Protein AF-A0A3M7T0D5-F1 (afdb_monomer)

Sequence (327 aa):
MQKIAQNLIKTIKIQFKQSHYLSSSNNDWTDNMSKKSFWQKFYSKHSTDTFEWLIQFDDSLSSLIENATDSVNKSLILDVGCGTSQFSHKLKSSMPSANFLICSDFSHQALELLRSKSNSQTIDFVQCDCKKLPYRHGLFDLIIDKGFTDSLLKETNTKKSIQQTIDSIDNHLDKLDNLGFLIQITDEDPELRISGILDHFAELVKPIMDNIANVDIDESGRFKYILIKVKSSENEKYVVRGYAWAEFHADILDEFEKANRDRRVAIECVGGGRILHEPEKKSILVYGYSLGFGLADHKISVELLKEKFADYNSITFSNDEWVLKTI

pLDDT: mean 80.08, std 19.3, range [29.47, 98.75]

InterPro domains:
  IPR007702 Janus [PF05005] (210-313)
  IPR007702 Janus [PTHR12258] (208-321)
  IPR029063 S-adenosyl-L-methionine-dependent methyltransferase superfamily [G3DSA:3.40.50.150] (13-178)
  IPR029063 S-adenosyl-L-methionine-dependent methyltransferase superfamily [SSF53335] (27-145)
  IPR038596 Janus superfamily [G3DSA:3.50.20.20] (208-322)
  IPR041698 Methyltransferase domain 25 [PF13649] (77-145)

Foldseek 3Di:
DVVVLCLLAVAPDDDDDDDPPVPPPDVVLLQPLQPPVSLQVVCVVVLQDADDPDDADDPVVLVVVCVSQVLFQQQEEEEFQQFQHCRQVVNCVSCVSHQAYEYEHLDPSRQVNNVVVDPDPRYYYDHDDLLADPDQFQAGQEYEYECPLVSLLSYPVRQPSSLSNLVNVNRRHHLDDSNRYYYYHDPDDCVSNCVSSVVVVVVVPVPLCVVPQQEDEDQFAKWKKWWKWKDAPPDIDIHIYIYRPDPAHVVRVVVVCVVCVVGRIDIDGQWIFMWGGDVVQLEIETEGTHPVRGHDPVVSVQVSVCVVSVVGDYRYYDHDPVVVVPD

Radius of gyration: 27.27 Å; Cα contacts (8 Å, |Δi|>4): 554; chains: 1; bounding box: 65×41×71 Å

Solvent-accessible surface area (backbone atoms only — not comparable to full-atom values): 18344 Å² total; per-residue (Å²): 106,76,73,53,55,46,68,62,36,53,67,60,81,72,91,72,82,78,61,83,74,79,74,59,94,52,72,75,58,57,68,36,51,50,40,68,70,48,54,54,54,49,42,69,75,43,66,88,57,72,52,75,70,95,65,79,81,46,74,69,56,50,52,50,55,48,65,74,42,67,81,37,64,52,39,33,33,36,31,40,44,41,55,38,42,64,46,65,63,52,51,49,68,77,34,73,74,36,63,34,36,38,38,27,24,66,48,59,69,30,41,52,46,46,51,76,74,50,88,58,92,44,53,47,73,46,76,38,53,63,58,58,62,93,69,60,70,38,64,25,29,30,38,37,32,62,43,35,67,60,27,44,62,38,37,98,69,33,64,64,62,50,39,46,26,50,52,36,54,57,51,26,28,22,78,58,100,57,49,25,39,47,40,48,44,70,94,69,62,61,72,82,50,44,53,51,50,47,55,54,46,50,60,75,58,44,57,82,61,71,82,48,66,52,62,51,62,58,86,56,48,71,27,40,24,36,36,32,42,41,32,46,100,86,51,72,49,69,30,37,40,32,37,69,86,40,91,44,64,62,54,55,49,54,52,52,47,63,79,40,61,93,45,87,53,51,80,42,74,64,8,13,22,32,37,41,33,37,64,94,72,26,32,36,42,36,35,64,55,26,94,90,50,35,64,33,68,50,66,64,50,37,54,50,48,44,68,75,46,66,88,43,81,42,70,46,66,47,88,55,75,68,62,73,76,78,112

Nearest PDB structures (foldseek):
  2nmm-assembly4_A  TM=9.646E-01  e=1.251E-14  Homo sapiens
  2hw4-assembly1_A  TM=9.631E-01  e=1.107E-14  Homo sapiens
  2nmm-assembly4_B  TM=9.631E-01  e=7.345E-14  Homo sapiens
  2nmm-assembly4_C  TM=9.611E-01  e=4.314E-13  Homo sapiens
  6f5z-assembly1_A  TM=7.301E-01  e=3.374E-06  Haloferax volcanii DS2

Secondary structure (DSSP, 8-state):
-HHHHHHH-----------TTTTS--HHHHTTTTSHHHHHHHHHHSSSS----S----HHHHHHHHHHTTTS--SEEEEET-TT-SHHHHHHHH-TT-SEEEEEES-HHHHHHHHHT---SSEEEEE--TTS--SPTT-BSEEEEESHHHHHTTSTTHHHHHHHHHHHHHHHB--STT--EEEEE--S-HHHHHHHHHHHHHHHTS-TTTTS-SEEE-SSEEEEEEEEEEE-SS-EEEEEEEETT-SSHHHHHHHHHHHTTTSS-EEEEEEEEEEEEEGGGTEEEEE--BTTTBB--HHHHHHHHHHHTTT-SEEEEE--TTHHHH-

Structure (mmCIF, N/CA/C/O backbone):
data_AF-A0A3M7T0D5-F1
#
_entry.id   AF-A0A3M7T0D5-F1
#
loop_
_atom_site.group_PDB
_atom_site.id
_atom_site.type_symbol
_atom_site.label_atom_id
_atom_site.label_alt_id
_atom_site.label_comp_id
_atom_site.label_asym_id
_atom_site.label_entity_id
_atom_site.label_seq_id
_atom_site.pdbx_PDB_ins_code
_atom_site.Cartn_x
_atom_site.Cartn_y
_atom_site.Cartn_z
_atom_site.occupancy
_atom_site.B_iso_or_equiv
_atom_site.auth_seq_id
_atom_site.auth_comp_id
_atom_site.auth_asym_id
_atom_site.auth_atom_id
_atom_site.pdbx_PDB_model_num
ATOM 1 N N . MET A 1 1 ? 8.665 6.800 11.295 1.00 31.39 1 MET A N 1
ATOM 2 C CA . MET A 1 1 ? 8.381 7.584 10.069 1.00 31.39 1 MET A CA 1
ATOM 3 C C . MET A 1 1 ? 9.513 7.505 9.039 1.00 31.39 1 MET A C 1
ATOM 5 O O . MET A 1 1 ? 9.327 6.772 8.081 1.00 31.39 1 MET A O 1
ATOM 9 N N . GLN A 1 2 ? 10.701 8.108 9.230 1.00 29.47 2 GLN A N 1
ATOM 10 C CA . GLN A 1 2 ? 11.823 7.998 8.259 1.00 29.47 2 GLN A CA 1
ATOM 11 C C . GLN A 1 2 ? 12.252 6.549 7.946 1.00 29.47 2 GLN A C 1
ATOM 13 O O . GLN A 1 2 ? 12.443 6.197 6.790 1.00 29.47 2 GLN A O 1
ATOM 18 N N . LYS A 1 3 ? 12.327 5.686 8.968 1.00 31.62 3 LYS A N 1
ATOM 19 C CA . LYS A 1 3 ? 12.726 4.272 8.830 1.00 31.62 3 LYS A CA 1
ATOM 20 C C . LYS A 1 3 ? 11.690 3.387 8.108 1.00 31.62 3 LYS A C 1
ATOM 22 O O . LYS A 1 3 ? 12.045 2.354 7.565 1.00 31.62 3 LYS A O 1
ATOM 27 N N . ILE A 1 4 ? 10.422 3.807 8.095 1.00 32.81 4 ILE A N 1
ATOM 28 C CA . ILE A 1 4 ? 9.286 3.079 7.497 1.00 32.81 4 ILE A CA 1
ATOM 29 C C . ILE A 1 4 ? 9.181 3.425 6.010 1.00 32.81 4 ILE A C 1
ATOM 31 O O . ILE A 1 4 ? 9.082 2.535 5.171 1.00 32.81 4 ILE A O 1
ATOM 35 N N . ALA A 1 5 ? 9.324 4.713 5.674 1.00 34.34 5 ALA A N 1
ATOM 36 C CA . ALA A 1 5 ? 9.475 5.161 4.290 1.00 34.34 5 ALA A CA 1
ATOM 37 C C . ALA A 1 5 ? 10.692 4.503 3.605 1.00 34.34 5 ALA A C 1
ATOM 39 O O . ALA A 1 5 ? 10.612 4.133 2.441 1.00 34.34 5 ALA A O 1
ATOM 40 N N . GLN A 1 6 ? 11.784 4.278 4.349 1.00 35.78 6 GLN A N 1
ATOM 41 C CA . GLN A 1 6 ? 12.969 3.544 3.879 1.00 35.78 6 GLN A CA 1
ATOM 42 C C . GLN A 1 6 ? 12.734 2.038 3.645 1.00 35.78 6 GLN A C 1
ATOM 44 O O . GLN A 1 6 ? 13.457 1.436 2.855 1.00 35.78 6 GLN A O 1
ATOM 49 N N . ASN A 1 7 ? 11.751 1.426 4.318 1.00 35.75 7 ASN A N 1
ATOM 50 C CA . ASN A 1 7 ? 11.425 0.003 4.159 1.00 35.75 7 ASN A CA 1
ATOM 51 C C . ASN A 1 7 ? 10.428 -0.249 3.017 1.00 35.75 7 ASN A C 1
ATOM 53 O O . ASN A 1 7 ? 10.521 -1.283 2.367 1.00 35.75 7 ASN A O 1
ATOM 57 N N . LEU A 1 8 ? 9.508 0.691 2.763 1.00 39.22 8 LEU A N 1
ATOM 58 C CA . LEU A 1 8 ? 8.556 0.643 1.640 1.00 39.22 8 LEU A CA 1
ATOM 59 C C . LEU A 1 8 ? 9.191 1.090 0.313 1.00 39.22 8 LEU A C 1
ATOM 61 O O . LEU A 1 8 ? 8.767 0.668 -0.757 1.00 39.22 8 LEU A O 1
ATOM 65 N N . ILE A 1 9 ? 10.222 1.936 0.385 1.00 43.12 9 ILE A N 1
ATOM 66 C CA . ILE A 1 9 ? 11.019 2.377 -0.759 1.00 43.12 9 ILE A CA 1
ATOM 67 C C . ILE A 1 9 ? 12.492 2.240 -0.388 1.00 43.12 9 ILE A C 1
ATOM 69 O O . ILE A 1 9 ? 13.083 3.116 0.253 1.00 43.12 9 ILE A O 1
ATOM 73 N N . LYS A 1 10 ? 13.126 1.161 -0.849 1.00 48.66 10 LYS A N 1
ATOM 74 C CA . LYS A 1 10 ? 14.588 1.074 -0.843 1.00 48.66 10 LYS A CA 1
ATOM 75 C C . LYS A 1 10 ? 15.127 1.870 -2.031 1.00 48.66 10 LYS A C 1
ATOM 77 O O . LYS A 1 10 ? 15.298 1.354 -3.131 1.00 48.66 10 LYS A O 1
ATOM 82 N N . THR A 1 11 ? 15.426 3.148 -1.799 1.00 44.84 11 THR A N 1
ATOM 83 C CA . THR A 1 11 ? 16.224 3.932 -2.751 1.00 44.84 11 THR A CA 1
ATOM 84 C C . THR A 1 11 ? 17.673 3.478 -2.650 1.00 44.84 11 THR A C 1
ATOM 86 O O . THR A 1 11 ? 18.367 3.772 -1.675 1.00 44.84 11 THR A O 1
ATOM 89 N N . ILE A 1 12 ? 18.141 2.762 -3.663 1.00 44.91 12 ILE A N 1
ATOM 90 C CA . ILE A 1 12 ? 19.540 2.378 -3.774 1.00 44.91 12 ILE A CA 1
ATOM 91 C C . ILE A 1 12 ? 20.317 3.593 -4.291 1.00 44.91 12 ILE A C 1
ATOM 93 O O . ILE A 1 12 ? 20.374 3.851 -5.491 1.00 44.91 12 ILE A O 1
ATOM 97 N N . LYS A 1 13 ? 20.917 4.369 -3.380 1.00 41.94 13 LYS A N 1
ATOM 98 C CA . LYS A 1 13 ? 21.859 5.426 -3.765 1.00 41.94 13 LYS A CA 1
ATOM 99 C C . LYS A 1 13 ? 23.200 4.786 -4.083 1.00 41.94 13 LYS A C 1
ATOM 101 O O . LYS A 1 13 ? 23.927 4.388 -3.175 1.00 41.94 13 LYS A O 1
ATOM 106 N N . ILE A 1 14 ? 23.544 4.729 -5.360 1.00 42.72 14 ILE A N 1
ATOM 107 C CA . ILE A 1 14 ? 24.891 4.356 -5.768 1.00 42.72 14 ILE A CA 1
ATOM 108 C C . ILE A 1 14 ? 25.654 5.649 -6.054 1.00 42.72 14 ILE A C 1
ATOM 110 O O . ILE A 1 14 ? 25.313 6.396 -6.964 1.00 42.72 14 ILE A O 1
ATOM 114 N N . GLN A 1 15 ? 26.647 5.964 -5.221 1.00 33.78 15 GLN A N 1
ATOM 115 C CA . GLN A 1 15 ? 27.550 7.084 -5.484 1.00 33.78 15 GLN A CA 1
ATOM 116 C C . GLN A 1 15 ? 28.503 6.694 -6.614 1.00 33.78 15 GLN A C 1
ATOM 118 O O . GLN A 1 15 ? 29.335 5.804 -6.437 1.00 33.78 15 GLN A O 1
ATOM 123 N N . PHE A 1 16 ? 28.416 7.381 -7.752 1.00 41.25 16 PHE A N 1
ATOM 124 C CA . PHE A 1 16 ? 29.333 7.177 -8.869 1.00 41.25 16 PHE A CA 1
ATOM 125 C C . PHE A 1 16 ? 30.280 8.359 -9.060 1.00 41.25 16 PHE A C 1
ATOM 127 O O . PHE A 1 16 ? 29.919 9.523 -8.894 1.00 41.25 16 PHE A O 1
ATOM 134 N N . LYS A 1 17 ? 31.518 8.038 -9.452 1.00 32.94 17 LYS A N 1
ATOM 135 C CA . LYS A 1 17 ? 32.419 8.993 -10.102 1.00 32.94 17 LYS A CA 1
ATOM 136 C C . LYS A 1 17 ? 31.794 9.353 -11.449 1.00 32.94 17 LYS A C 1
ATOM 138 O O . LYS A 1 17 ? 31.525 8.444 -12.227 1.00 32.94 17 LYS A O 1
ATOM 143 N N . GLN A 1 18 ? 31.553 10.648 -11.666 1.00 32.03 18 GLN A N 1
ATOM 144 C CA . GLN A 1 18 ? 30.983 11.259 -12.874 1.00 32.03 18 GLN A CA 1
ATOM 145 C C . GLN A 1 18 ? 31.123 10.399 -14.138 1.00 32.03 18 GLN A C 1
ATOM 147 O O . GLN A 1 18 ? 32.234 10.134 -14.599 1.00 32.03 18 GLN A O 1
ATOM 152 N N . SER A 1 19 ? 29.994 10.032 -14.745 1.00 35.00 19 SER A N 1
ATOM 153 C CA . SER A 1 19 ? 29.993 9.607 -16.140 1.00 35.00 19 SER A CA 1
ATOM 154 C C . SER A 1 19 ? 30.295 10.832 -17.016 1.00 35.00 19 SER A C 1
ATOM 156 O O . SER A 1 19 ? 29.699 11.901 -16.874 1.00 35.00 19 SER A O 1
ATOM 158 N N . HIS A 1 20 ? 31.268 10.690 -17.916 1.00 35.91 20 HIS A N 1
ATOM 159 C CA . HIS A 1 20 ? 31.869 11.753 -18.737 1.00 35.91 20 HIS A CA 1
ATOM 160 C C . HIS A 1 20 ? 30.912 12.520 -19.684 1.00 35.91 20 HIS A C 1
ATOM 162 O O . HIS A 1 20 ? 31.368 13.368 -20.448 1.00 35.91 20 HIS A O 1
ATOM 168 N N . TYR A 1 21 ? 29.601 12.265 -19.651 1.00 41.00 21 TYR A N 1
ATOM 169 C CA . TYR A 1 21 ? 28.616 12.897 -20.539 1.00 41.00 21 TYR A CA 1
ATOM 170 C C . TYR A 1 21 ? 27.829 14.044 -19.890 1.00 41.00 21 TYR A C 1
ATOM 172 O O . TYR A 1 21 ? 27.284 14.878 -20.607 1.00 41.00 21 TYR A O 1
ATOM 180 N N . LEU A 1 22 ? 27.832 14.155 -18.556 1.00 39.12 22 LEU A N 1
ATOM 181 C CA . LEU A 1 22 ? 27.265 15.313 -17.846 1.00 39.12 22 LEU A CA 1
ATOM 182 C C . LEU A 1 22 ? 28.257 16.485 -17.722 1.00 39.12 22 LEU A C 1
ATOM 184 O O . LEU A 1 22 ? 27.876 17.567 -17.285 1.00 39.12 22 LEU A O 1
ATOM 188 N N . SER A 1 23 ? 29.520 16.310 -18.136 1.00 35.25 23 SER A N 1
ATOM 189 C CA . SER A 1 23 ? 30.535 17.375 -18.105 1.00 35.25 23 SER A CA 1
ATOM 190 C C . SER A 1 23 ? 30.626 18.205 -19.390 1.00 35.25 23 SER A C 1
ATOM 192 O O . SER A 1 23 ? 31.439 19.126 -19.450 1.00 35.25 23 SER A O 1
ATOM 194 N N . SER A 1 24 ? 29.831 17.920 -20.429 1.00 35.81 24 SER A N 1
ATOM 195 C CA . SER A 1 24 ? 29.732 18.824 -21.579 1.00 35.81 24 SER A CA 1
ATOM 196 C C . SER A 1 24 ? 28.633 19.851 -21.328 1.00 35.81 24 SER A C 1
ATOM 198 O O . SER A 1 24 ? 27.452 19.520 -21.333 1.00 35.81 24 SER A O 1
ATOM 200 N N . SER A 1 25 ? 29.055 21.094 -21.121 1.00 37.28 25 SER A N 1
ATOM 201 C CA . SER A 1 25 ? 28.287 22.337 -21.017 1.00 37.28 25 SER A CA 1
ATOM 202 C C . SER A 1 25 ? 27.285 22.545 -22.166 1.00 37.28 25 SER A C 1
ATOM 204 O O . SER A 1 25 ? 27.509 23.358 -23.062 1.00 37.28 25 SER A O 1
ATOM 206 N N . ASN A 1 26 ? 26.187 21.798 -22.167 1.00 43.16 26 ASN A N 1
ATOM 207 C CA . ASN A 1 26 ? 25.143 21.864 -23.180 1.00 43.16 26 ASN A CA 1
ATOM 208 C C . ASN A 1 26 ? 23.793 22.039 -22.464 1.00 43.16 26 ASN A C 1
ATOM 210 O O . ASN A 1 26 ? 22.959 21.136 -22.433 1.00 43.16 26 ASN A O 1
ATOM 214 N N . ASN A 1 27 ? 23.604 23.226 -21.873 1.00 48.69 27 ASN A N 1
ATOM 215 C CA . ASN A 1 27 ? 22.422 23.634 -21.091 1.00 48.69 27 ASN A CA 1
ATOM 216 C C . ASN A 1 27 ? 21.073 23.423 -21.818 1.00 48.69 27 ASN A C 1
ATOM 218 O O . ASN A 1 27 ? 20.023 23.411 -21.190 1.00 48.69 27 ASN A O 1
ATOM 222 N N . ASP A 1 28 ? 21.084 23.233 -23.140 1.00 49.28 28 ASP A N 1
ATOM 223 C CA . ASP A 1 28 ? 19.878 23.028 -23.952 1.00 49.28 28 ASP A CA 1
ATOM 224 C C . ASP A 1 28 ? 19.245 21.630 -23.765 1.00 49.28 28 ASP A C 1
ATOM 226 O O . ASP A 1 28 ? 18.041 21.440 -23.970 1.00 49.28 28 ASP A O 1
ATOM 230 N N . TRP A 1 29 ? 20.050 20.641 -23.351 1.00 53.81 29 TRP A N 1
ATOM 231 C CA . TRP A 1 29 ? 19.578 19.280 -23.079 1.00 53.81 29 TRP A CA 1
ATOM 232 C C . TRP A 1 29 ? 18.798 19.230 -21.774 1.00 53.81 29 TRP A C 1
ATOM 234 O O . TRP A 1 29 ? 17.705 18.672 -21.741 1.00 53.81 29 TRP A O 1
ATOM 244 N N . THR A 1 30 ? 19.335 19.849 -20.724 1.00 57.84 30 THR A N 1
ATOM 245 C CA . THR A 1 30 ? 18.798 19.759 -19.367 1.00 57.84 30 THR A CA 1
ATOM 246 C C . THR A 1 30 ? 17.420 20.391 -19.240 1.00 57.84 30 THR A C 1
ATOM 248 O O . THR A 1 30 ? 16.578 19.800 -18.585 1.00 57.84 30 THR A O 1
ATOM 251 N N . ASP A 1 31 ? 17.129 21.498 -19.926 1.00 60.06 31 ASP A N 1
ATOM 252 C CA . ASP A 1 31 ? 15.885 22.262 -19.712 1.00 60.06 31 ASP A CA 1
ATOM 253 C C . ASP A 1 31 ? 14.651 21.688 -20.442 1.00 60.06 31 ASP A C 1
ATOM 255 O O . ASP A 1 31 ? 13.529 22.179 -20.286 1.00 60.06 31 ASP A O 1
ATOM 259 N N . ASN A 1 32 ? 14.831 20.655 -21.273 1.00 73.50 32 ASN A N 1
ATOM 260 C CA . ASN A 1 32 ? 13.765 20.112 -22.123 1.00 73.50 32 ASN A CA 1
ATOM 261 C C . ASN A 1 32 ? 13.492 18.613 -21.927 1.00 73.50 32 ASN A C 1
ATOM 263 O O . ASN A 1 32 ? 12.576 18.103 -22.575 1.00 73.50 32 ASN A O 1
ATOM 267 N N . MET A 1 33 ? 14.216 17.912 -21.044 1.00 79.69 33 MET A N 1
ATOM 268 C CA . MET A 1 33 ? 14.048 16.458 -20.839 1.00 79.69 33 MET A CA 1
ATOM 269 C C . MET A 1 33 ? 12.668 16.068 -20.300 1.00 79.69 33 MET A C 1
ATOM 271 O O . MET A 1 33 ? 12.246 14.932 -20.468 1.00 79.69 33 MET A O 1
ATOM 275 N N . SER A 1 34 ? 11.915 16.996 -19.720 1.00 80.00 34 SER A N 1
ATOM 276 C CA . SER A 1 34 ? 10.537 16.739 -19.298 1.00 80.00 34 SER A CA 1
ATOM 277 C C . SER A 1 34 ? 9.545 16.700 -20.471 1.00 80.00 34 SER A C 1
ATOM 279 O O . SER A 1 34 ? 8.438 16.164 -20.367 1.00 80.00 34 SER A O 1
ATOM 281 N N . LYS A 1 35 ? 9.925 17.247 -21.634 1.00 83.12 35 LYS A N 1
ATOM 282 C CA . LYS A 1 35 ? 9.040 17.388 -22.792 1.00 83.12 35 LYS A CA 1
ATOM 283 C C . LYS A 1 35 ? 9.102 16.155 -23.682 1.00 83.12 35 LYS A C 1
ATOM 285 O O . LYS A 1 35 ? 10.140 15.810 -24.240 1.00 83.12 35 LYS A O 1
ATOM 290 N N . LYS A 1 36 ? 7.931 15.591 -23.985 1.00 85.94 36 LYS A N 1
ATOM 291 C CA . LYS A 1 36 ? 7.757 14.517 -24.981 1.00 85.94 36 LYS A CA 1
ATOM 292 C C . LYS A 1 36 ? 8.475 14.801 -26.312 1.00 85.94 36 LYS A C 1
ATOM 294 O O . LYS A 1 36 ? 9.092 13.915 -26.896 1.00 85.94 36 LYS A O 1
ATOM 299 N N . SER A 1 37 ? 8.409 16.047 -26.786 1.00 86.88 37 SER A N 1
ATOM 300 C CA . SER A 1 37 ? 8.991 16.468 -28.066 1.00 86.88 37 SER A CA 1
ATOM 301 C C . SER A 1 37 ? 10.520 16.405 -28.096 1.00 86.88 37 SER A C 1
ATOM 303 O O . SER A 1 37 ? 11.094 16.197 -29.165 1.00 86.88 37 SER A O 1
ATOM 305 N N . PHE A 1 38 ? 11.184 16.564 -26.950 1.00 89.00 38 PHE A N 1
ATOM 306 C CA . PHE A 1 38 ? 12.631 16.413 -26.837 1.00 89.00 38 PHE A CA 1
ATOM 307 C C . PHE A 1 38 ? 13.037 14.964 -27.111 1.00 89.00 38 PHE A C 1
ATOM 309 O O . PHE A 1 38 ? 13.809 14.695 -28.030 1.00 89.00 38 PHE A O 1
ATOM 316 N N . TRP A 1 39 ? 12.428 14.026 -26.391 1.00 88.44 39 TRP A N 1
ATOM 317 C CA . TRP A 1 39 ? 12.696 12.597 -26.522 1.00 88.44 39 TRP A CA 1
ATOM 318 C C . TRP A 1 39 ? 12.310 12.036 -27.894 1.00 88.44 39 TRP A C 1
ATOM 320 O O . TRP A 1 39 ? 13.043 11.229 -28.454 1.00 88.44 39 TRP A O 1
ATOM 330 N N . GLN A 1 40 ? 11.221 12.517 -28.504 1.00 89.31 40 GLN A N 1
ATOM 331 C CA . GLN A 1 40 ? 10.889 12.165 -29.892 1.00 89.31 40 GLN A CA 1
ATOM 332 C C . GLN A 1 40 ? 12.011 12.551 -30.866 1.00 89.31 40 GLN A C 1
ATOM 334 O O . GLN A 1 40 ? 12.385 11.752 -31.725 1.00 89.31 40 GLN A O 1
ATOM 339 N N . LYS A 1 41 ? 12.584 13.756 -30.722 1.00 88.75 41 LYS A N 1
ATOM 340 C CA . LYS A 1 41 ? 13.736 14.189 -31.528 1.00 88.75 41 LYS A CA 1
ATOM 341 C C . LYS A 1 41 ? 14.983 13.364 -31.215 1.00 88.75 41 LYS A C 1
ATOM 343 O O . LYS A 1 41 ? 15.722 13.039 -32.140 1.00 88.75 41 LYS A O 1
ATOM 348 N N . PHE A 1 42 ? 15.209 13.039 -29.943 1.00 88.88 42 PHE A N 1
ATOM 349 C CA . PHE A 1 42 ? 16.332 12.215 -29.504 1.00 88.88 42 PHE A CA 1
ATOM 350 C C . PHE A 1 42 ? 16.284 10.826 -30.151 1.00 88.88 42 PHE A C 1
ATOM 352 O O . PHE A 1 42 ? 17.196 10.471 -30.893 1.00 88.88 42 PHE A O 1
ATOM 359 N N . TYR A 1 43 ? 15.187 10.085 -29.979 1.00 89.56 43 TYR A N 1
ATOM 360 C CA . TYR A 1 43 ? 15.043 8.741 -30.548 1.00 89.56 43 TYR A CA 1
ATOM 361 C C . TYR A 1 43 ? 15.012 8.738 -32.079 1.00 89.56 43 TYR A C 1
ATOM 363 O O . TYR A 1 43 ? 15.533 7.816 -32.697 1.00 89.56 43 TYR A O 1
ATOM 371 N N . SER A 1 44 ? 14.495 9.796 -32.711 1.00 86.88 44 SER A N 1
ATOM 372 C CA . SER A 1 44 ? 14.568 9.930 -34.174 1.00 86.88 44 SER A CA 1
ATOM 373 C C . SER A 1 44 ? 16.010 10.067 -34.685 1.00 86.88 44 SER A C 1
ATOM 375 O O . SER A 1 44 ? 16.309 9.610 -35.785 1.00 86.88 44 SER A O 1
ATOM 377 N N . LYS A 1 45 ? 16.908 10.691 -33.908 1.00 85.31 45 LYS A N 1
ATOM 378 C CA . LYS A 1 45 ? 18.337 10.829 -34.247 1.00 85.31 45 LYS A CA 1
ATOM 379 C C . LYS A 1 45 ? 19.165 9.592 -33.884 1.00 85.31 45 LYS A C 1
ATOM 381 O O . LYS A 1 45 ? 20.208 9.380 -34.490 1.00 85.31 45 LYS A O 1
ATOM 386 N N . HIS A 1 46 ? 18.696 8.794 -32.929 1.00 82.31 46 HIS A N 1
ATOM 387 C CA . HIS A 1 46 ? 19.345 7.579 -32.432 1.00 82.31 46 HIS A CA 1
ATOM 388 C C . HIS A 1 46 ? 18.484 6.340 -32.719 1.00 82.31 46 HIS A C 1
ATOM 390 O O . HIS A 1 46 ? 18.176 5.557 -31.827 1.00 82.31 46 HIS A O 1
ATOM 396 N N . SER A 1 47 ? 18.052 6.176 -33.970 1.00 79.38 47 SER A N 1
ATOM 397 C CA . SER A 1 47 ? 17.081 5.141 -34.349 1.00 79.38 47 SER A CA 1
ATOM 398 C C . SER A 1 47 ? 17.668 3.729 -34.453 1.00 79.38 47 SER A C 1
ATOM 400 O O . SER A 1 47 ? 16.913 2.761 -34.448 1.00 79.38 47 SER A O 1
ATOM 402 N N . THR A 1 48 ? 18.994 3.590 -34.538 1.00 79.62 48 THR A N 1
ATOM 403 C CA . THR A 1 48 ? 19.688 2.294 -34.670 1.00 79.62 48 THR A CA 1
ATOM 404 C C . THR A 1 48 ? 20.440 1.875 -33.410 1.00 79.62 48 THR A C 1
ATOM 406 O O . THR A 1 48 ? 20.696 0.684 -33.201 1.00 79.62 48 THR A O 1
ATOM 409 N N . ASP A 1 49 ? 20.766 2.828 -32.541 1.00 83.81 49 ASP A N 1
ATOM 410 C CA . ASP A 1 49 ? 21.686 2.627 -31.427 1.00 83.81 49 ASP A CA 1
ATOM 411 C C . ASP A 1 49 ? 20.937 2.635 -30.101 1.00 83.81 49 ASP A C 1
ATOM 413 O O . ASP A 1 49 ? 20.064 3.462 -29.855 1.00 83.81 49 ASP A O 1
ATOM 417 N N . THR A 1 50 ? 21.278 1.689 -29.229 1.00 83.94 50 THR A N 1
ATOM 418 C CA . THR A 1 50 ? 20.802 1.728 -27.847 1.00 83.94 50 THR A CA 1
ATOM 419 C C . THR A 1 50 ? 21.614 2.749 -27.072 1.00 83.94 50 THR A C 1
ATOM 421 O O . THR A 1 50 ? 22.841 2.765 -27.170 1.00 83.94 50 THR A O 1
ATOM 424 N N . PHE A 1 51 ? 20.937 3.563 -26.273 1.00 84.38 51 PHE A N 1
ATOM 425 C CA . PHE A 1 51 ? 21.573 4.542 -25.403 1.00 84.38 51 PHE A CA 1
ATOM 426 C C . PHE A 1 51 ? 21.341 4.202 -23.933 1.00 84.38 51 PHE A C 1
ATOM 428 O O . PHE A 1 51 ? 20.229 3.844 -23.541 1.00 84.38 51 PHE A O 1
ATOM 435 N N . GLU A 1 52 ? 22.388 4.357 -23.124 1.00 83.25 52 GLU A N 1
ATOM 436 C CA . GLU A 1 52 ? 22.373 4.028 -21.705 1.00 83.25 52 GLU A CA 1
ATOM 437 C C . GLU A 1 52 ? 22.526 5.296 -20.860 1.00 83.25 52 GLU A C 1
ATOM 439 O O . GLU A 1 52 ? 23.585 5.921 -20.833 1.00 83.25 52 GLU A O 1
ATOM 444 N N . TRP A 1 53 ? 21.451 5.680 -20.172 1.00 79.38 53 TRP A N 1
ATOM 445 C CA . TRP A 1 53 ? 21.474 6.779 -19.209 1.00 79.38 53 TRP A CA 1
ATOM 446 C C . TRP A 1 53 ? 21.94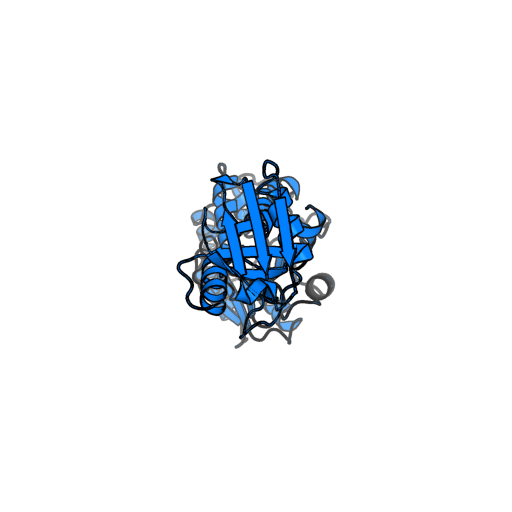5 6.293 -17.835 1.00 79.38 53 TRP A C 1
ATOM 448 O O . TRP A 1 53 ? 21.569 5.199 -17.400 1.00 79.38 53 TRP A O 1
ATOM 458 N N . LEU A 1 54 ? 22.701 7.154 -17.143 1.00 76.88 54 LEU A N 1
ATOM 459 C CA . LEU A 1 54 ? 23.260 6.955 -15.799 1.00 76.88 54 LEU A CA 1
ATOM 460 C C . LEU A 1 54 ? 24.344 5.870 -15.737 1.00 76.88 54 LEU A C 1
ATOM 462 O O . LEU A 1 54 ? 25.533 6.190 -15.744 1.00 76.88 54 LEU A O 1
ATOM 466 N N . ILE A 1 55 ? 23.935 4.601 -15.689 1.00 77.69 55 ILE A N 1
ATOM 467 C CA . ILE A 1 55 ? 24.802 3.443 -15.467 1.00 77.69 55 ILE A CA 1
ATOM 468 C C . ILE A 1 55 ? 24.442 2.278 -16.397 1.00 77.69 55 ILE A C 1
ATOM 470 O O . ILE A 1 55 ? 23.273 2.021 -16.685 1.00 77.69 55 ILE A O 1
ATOM 474 N N . GLN A 1 56 ? 25.472 1.544 -16.827 1.00 84.50 56 GLN A N 1
ATOM 475 C CA . GLN A 1 56 ? 25.336 0.246 -17.479 1.00 84.50 56 GLN A CA 1
ATOM 476 C C . GLN A 1 56 ? 25.092 -0.867 -16.460 1.00 84.50 56 GLN A C 1
ATOM 478 O O . GLN A 1 56 ? 25.747 -0.927 -15.427 1.00 84.50 56 GLN A O 1
ATOM 483 N N . PHE A 1 57 ? 24.209 -1.804 -16.791 1.00 85.56 57 PHE A N 1
ATOM 484 C CA . PHE A 1 57 ? 23.997 -2.978 -15.950 1.00 85.56 57 PHE A CA 1
ATOM 485 C C . PHE A 1 57 ? 25.234 -3.894 -15.927 1.00 85.56 57 PHE A C 1
ATOM 487 O O . PHE A 1 57 ? 25.689 -4.336 -16.993 1.00 85.56 57 PHE A O 1
ATOM 494 N N . ASP A 1 58 ? 25.723 -4.173 -14.715 1.00 86.00 58 ASP A N 1
ATOM 495 C CA . ASP A 1 58 ? 26.844 -5.054 -14.377 1.00 86.00 58 ASP A CA 1
ATOM 496 C C . ASP A 1 58 ? 26.522 -5.938 -13.148 1.00 86.00 58 ASP A C 1
ATOM 498 O O . ASP A 1 58 ? 25.453 -5.822 -12.540 1.00 86.00 58 ASP A O 1
ATOM 502 N N . ASP A 1 59 ? 27.447 -6.829 -12.775 1.00 83.88 59 ASP A N 1
ATOM 503 C CA . ASP A 1 59 ? 27.259 -7.785 -11.670 1.00 83.88 59 ASP A CA 1
ATOM 504 C C . ASP A 1 59 ? 27.090 -7.101 -10.302 1.00 83.88 59 ASP A C 1
ATOM 506 O O . ASP A 1 59 ? 26.400 -7.618 -9.417 1.00 83.88 59 ASP A O 1
ATOM 510 N N . SER A 1 60 ? 27.693 -5.920 -10.127 1.00 82.31 60 SER A N 1
ATOM 511 C CA . SER A 1 60 ? 27.575 -5.123 -8.903 1.00 82.31 60 SER A CA 1
ATOM 512 C C . SER A 1 60 ? 26.151 -4.594 -8.751 1.00 82.31 60 SER A C 1
ATOM 514 O O . SER A 1 60 ? 25.525 -4.770 -7.702 1.00 82.31 60 SER A O 1
ATOM 516 N N . LEU A 1 61 ? 25.601 -4.012 -9.822 1.00 83.94 61 LEU A N 1
ATOM 517 C CA . LEU A 1 61 ? 24.221 -3.544 -9.854 1.00 83.94 61 LEU A CA 1
ATOM 518 C C . LEU A 1 61 ? 23.231 -4.705 -9.718 1.00 83.94 61 LEU A C 1
ATOM 520 O O . LEU A 1 61 ? 22.259 -4.567 -8.979 1.00 83.94 61 LEU A O 1
ATOM 524 N N . SER A 1 62 ? 23.495 -5.852 -10.355 1.00 86.12 62 SER A N 1
ATOM 525 C CA . SER A 1 62 ? 22.661 -7.052 -10.191 1.00 86.12 62 SER A CA 1
ATOM 526 C C . SER A 1 62 ? 22.588 -7.482 -8.731 1.00 86.12 62 SER A C 1
ATOM 528 O O . SER A 1 62 ? 21.499 -7.567 -8.169 1.00 86.12 62 SER A O 1
ATOM 530 N N . SER A 1 63 ? 23.747 -7.652 -8.088 1.00 82.75 63 SER A N 1
ATOM 531 C CA . SER A 1 63 ? 23.833 -8.060 -6.681 1.00 82.75 63 SER A CA 1
ATOM 532 C C . SER A 1 63 ? 23.105 -7.079 -5.765 1.00 82.75 63 SER A C 1
ATOM 534 O O . SER A 1 63 ? 22.463 -7.462 -4.790 1.00 82.75 63 SER A O 1
ATOM 536 N N . LEU A 1 64 ? 23.194 -5.787 -6.069 1.00 80.50 64 LEU A N 1
ATOM 537 C CA . LEU A 1 64 ? 22.570 -4.741 -5.277 1.00 80.50 64 LEU A CA 1
ATOM 538 C C . LEU A 1 64 ? 21.041 -4.759 -5.390 1.00 80.50 64 LEU A C 1
ATOM 540 O O . LEU A 1 64 ? 20.358 -4.651 -4.372 1.00 80.50 64 LEU A O 1
ATOM 544 N N . ILE A 1 65 ? 20.509 -4.941 -6.601 1.00 83.25 65 ILE A N 1
ATOM 545 C CA . ILE A 1 65 ? 19.068 -5.092 -6.841 1.00 83.25 65 ILE A CA 1
ATOM 546 C C . ILE A 1 65 ? 18.566 -6.384 -6.184 1.00 83.25 65 ILE A C 1
ATOM 548 O O . ILE A 1 65 ? 17.559 -6.344 -5.476 1.00 83.25 65 ILE A O 1
ATOM 552 N N . GLU A 1 66 ? 19.275 -7.503 -6.347 1.00 83.38 66 GLU A N 1
ATOM 553 C CA . GLU A 1 66 ? 18.936 -8.789 -5.721 1.00 83.38 66 GLU A CA 1
ATOM 554 C C . GLU A 1 66 ? 18.869 -8.684 -4.196 1.00 83.38 66 GLU A C 1
ATOM 556 O O . GLU A 1 66 ? 17.848 -9.034 -3.608 1.00 83.38 66 GLU A O 1
ATOM 561 N N . ASN A 1 67 ? 19.902 -8.124 -3.563 1.00 79.69 67 ASN A N 1
ATOM 562 C CA . ASN A 1 67 ? 19.950 -7.935 -2.112 1.00 79.69 67 ASN A CA 1
ATOM 563 C C . ASN A 1 67 ? 18.880 -6.958 -1.612 1.00 79.69 67 ASN A C 1
ATOM 565 O O . ASN A 1 67 ? 18.342 -7.117 -0.518 1.00 79.69 67 ASN A O 1
ATOM 569 N N . ALA A 1 68 ? 18.564 -5.916 -2.384 1.00 73.94 68 ALA A N 1
ATOM 570 C CA . ALA A 1 68 ? 17.523 -4.972 -1.997 1.00 73.94 68 ALA A CA 1
ATOM 571 C C . ALA A 1 68 ? 16.126 -5.603 -2.032 1.00 73.94 68 ALA A C 1
ATOM 573 O O . ALA A 1 68 ? 15.260 -5.183 -1.264 1.00 73.94 68 ALA A O 1
ATOM 574 N N . THR A 1 69 ? 15.922 -6.604 -2.886 1.00 77.38 69 THR A N 1
ATOM 575 C CA . THR A 1 69 ? 14.613 -7.202 -3.161 1.00 77.38 69 THR A CA 1
ATOM 576 C C . THR A 1 69 ? 14.512 -8.655 -2.701 1.00 77.38 69 THR A C 1
ATOM 578 O O . THR A 1 69 ? 13.598 -9.363 -3.110 1.00 77.38 69 THR A O 1
ATOM 581 N N . ASP A 1 70 ? 15.421 -9.130 -1.853 1.00 78.44 70 ASP A N 1
ATOM 582 C CA . ASP A 1 70 ? 15.502 -10.511 -1.358 1.00 78.44 70 ASP A CA 1
ATOM 583 C C . ASP A 1 70 ? 14.173 -11.046 -0.795 1.00 78.44 70 ASP A C 1
ATOM 585 O O . ASP A 1 70 ? 13.782 -12.169 -1.111 1.00 78.44 70 ASP A O 1
ATOM 589 N N . SER A 1 71 ? 13.438 -10.209 -0.064 1.00 70.56 71 SER A N 1
ATOM 590 C CA . SER A 1 71 ? 12.134 -10.512 0.536 1.00 70.56 71 SER A CA 1
ATOM 591 C C . SER A 1 71 ? 10.943 -10.439 -0.426 1.00 70.56 71 SER A C 1
ATOM 593 O O . SER A 1 71 ? 9.817 -10.699 -0.015 1.00 70.56 71 SER A O 1
ATOM 595 N N . VAL A 1 72 ? 11.161 -10.048 -1.683 1.00 71.00 72 VAL A N 1
ATOM 596 C CA . VAL A 1 72 ? 10.102 -9.766 -2.662 1.00 71.00 72 VAL A CA 1
ATOM 597 C C . VAL A 1 72 ? 9.969 -10.936 -3.631 1.00 71.00 72 VAL A C 1
ATOM 599 O O . VAL A 1 72 ? 10.969 -11.436 -4.167 1.00 71.00 72 VAL A O 1
ATOM 602 N N . ASN A 1 73 ? 8.730 -11.351 -3.902 1.00 74.81 73 ASN A N 1
ATOM 603 C CA . ASN A 1 73 ? 8.415 -12.211 -5.041 1.00 74.81 73 ASN A CA 1
ATOM 604 C C . ASN A 1 73 ? 8.700 -11.423 -6.324 1.00 74.81 73 ASN A C 1
ATOM 606 O O . ASN A 1 73 ? 8.076 -10.411 -6.527 1.00 74.81 73 ASN A O 1
ATOM 610 N N . LYS A 1 74 ? 9.628 -11.815 -7.196 1.00 82.69 74 LYS A N 1
ATOM 611 C CA . LYS A 1 74 ? 10.017 -10.975 -8.356 1.00 82.69 74 LYS A CA 1
ATOM 612 C C . LYS A 1 74 ? 9.349 -11.430 -9.649 1.00 82.69 74 LYS A C 1
ATOM 614 O O . LYS A 1 74 ? 9.970 -11.363 -10.703 1.00 82.69 74 LYS A O 1
ATOM 619 N N . SER A 1 75 ? 8.131 -11.961 -9.571 1.00 86.25 75 SER A N 1
ATOM 620 C CA . SER A 1 75 ? 7.498 -12.669 -10.687 1.00 86.25 75 SER A CA 1
ATOM 621 C C . SER A 1 75 ? 7.146 -11.740 -11.850 1.00 86.25 75 SER A C 1
ATOM 623 O O . SER A 1 75 ? 7.378 -12.113 -13.002 1.00 86.25 75 SER A O 1
ATOM 625 N N . LEU A 1 76 ? 6.608 -10.552 -11.572 1.00 91.62 76 LEU A N 1
ATOM 626 C CA . LEU A 1 76 ? 6.205 -9.570 -12.574 1.00 91.62 76 LEU A CA 1
ATOM 627 C C . LEU A 1 76 ? 6.869 -8.213 -12.306 1.00 91.62 76 LEU A C 1
ATOM 629 O O . LEU A 1 76 ? 6.570 -7.533 -11.322 1.00 91.62 76 LEU A O 1
ATOM 633 N N . ILE A 1 77 ? 7.765 -7.825 -13.214 1.00 94.38 77 ILE A N 1
ATOM 634 C CA . ILE A 1 77 ? 8.592 -6.616 -13.111 1.00 94.38 77 ILE A CA 1
ATOM 635 C C . ILE A 1 77 ? 8.152 -5.585 -14.158 1.00 94.38 77 ILE A C 1
ATOM 637 O O . ILE A 1 77 ? 7.860 -5.948 -15.297 1.00 94.38 77 ILE A O 1
ATOM 641 N N . LEU A 1 78 ? 8.153 -4.302 -13.802 1.00 95.88 78 LEU A N 1
ATOM 642 C CA . LEU A 1 78 ? 7.965 -3.177 -14.724 1.00 95.88 78 LEU A CA 1
ATOM 643 C C . LEU A 1 78 ? 9.220 -2.302 -14.769 1.00 95.88 78 LEU A C 1
ATOM 645 O O . LEU A 1 78 ? 9.703 -1.878 -13.727 1.00 95.88 78 LEU A O 1
ATOM 649 N N . ASP A 1 79 ? 9.696 -1.969 -15.962 1.00 96.38 79 ASP A N 1
ATOM 650 C CA . ASP A 1 79 ? 10.690 -0.919 -16.212 1.00 96.38 79 ASP A CA 1
ATOM 651 C C . ASP A 1 79 ? 9.973 0.309 -16.797 1.00 96.38 79 ASP A C 1
ATOM 653 O O . ASP A 1 79 ? 9.468 0.262 -17.927 1.00 96.38 79 ASP A O 1
ATOM 657 N N . VAL A 1 80 ? 9.848 1.380 -16.001 1.00 94.62 80 VAL A N 1
ATOM 658 C CA . VAL A 1 80 ? 9.144 2.612 -16.397 1.00 94.62 80 VAL A CA 1
ATOM 659 C C . VAL A 1 80 ? 10.083 3.598 -17.084 1.00 94.62 80 VAL A C 1
ATOM 661 O O . VAL A 1 80 ? 11.152 3.923 -16.575 1.00 94.62 80 VAL A O 1
ATOM 664 N N . GLY A 1 81 ? 9.656 4.119 -18.235 1.00 94.56 81 GLY A N 1
ATOM 665 C CA . GLY A 1 81 ? 10.481 4.996 -19.065 1.00 94.56 81 GLY A CA 1
ATOM 666 C C . GLY A 1 81 ? 11.750 4.297 -19.553 1.00 94.56 81 GLY A C 1
ATOM 667 O O . GLY A 1 81 ? 12.837 4.870 -19.491 1.00 94.56 81 GLY A O 1
ATOM 668 N N . CYS A 1 82 ? 11.612 3.053 -20.022 1.00 95.38 82 CYS A N 1
ATOM 669 C CA . CYS A 1 82 ? 12.740 2.181 -20.365 1.00 95.38 82 CYS A CA 1
ATOM 670 C C . CYS A 1 82 ? 13.629 2.740 -21.495 1.00 95.38 82 CYS A C 1
ATOM 672 O O . CYS A 1 82 ? 14.796 2.355 -21.647 1.00 95.38 82 CYS A O 1
ATOM 674 N N . GLY A 1 83 ? 13.089 3.642 -22.324 1.00 94.38 83 GLY A N 1
ATOM 675 C CA . GLY A 1 83 ? 13.774 4.218 -23.469 1.00 94.38 83 GLY A CA 1
ATOM 676 C C . GLY A 1 83 ? 14.343 3.150 -24.400 1.00 94.38 83 GLY A C 1
ATOM 677 O O . GLY A 1 83 ? 13.650 2.229 -24.820 1.00 94.38 83 GLY A O 1
ATOM 678 N N . THR A 1 84 ? 15.626 3.291 -24.734 1.00 93.50 84 THR A N 1
ATOM 679 C CA . THR A 1 84 ? 16.380 2.365 -25.599 1.00 93.50 84 THR A CA 1
ATOM 680 C C . THR A 1 84 ? 17.449 1.583 -24.831 1.00 93.50 84 THR A C 1
ATOM 682 O O . THR A 1 84 ? 18.405 1.098 -25.435 1.00 93.50 84 THR A O 1
ATOM 685 N N . SER A 1 85 ? 17.350 1.535 -23.503 1.00 92.50 85 SER A N 1
ATOM 686 C CA . SER A 1 85 ? 18.341 0.901 -22.633 1.00 92.50 85 SER A CA 1
ATOM 687 C C . SER A 1 85 ? 18.305 -0.626 -22.747 1.00 92.50 85 SER A C 1
ATOM 689 O O . SER A 1 85 ? 17.233 -1.225 -22.810 1.00 92.50 85 SER A O 1
ATOM 691 N N . GLN A 1 86 ? 19.471 -1.279 -22.705 1.00 91.12 86 GLN A N 1
ATOM 692 C CA . GLN A 1 86 ? 19.543 -2.748 -22.607 1.00 91.12 86 GLN A CA 1
ATOM 693 C C . GLN A 1 86 ? 19.466 -3.252 -21.158 1.00 91.12 86 GLN A C 1
ATOM 695 O O . GLN A 1 86 ? 19.636 -4.448 -20.906 1.00 91.12 86 GLN A O 1
ATOM 700 N N . PHE A 1 87 ? 19.229 -2.356 -20.199 1.00 92.44 87 PHE A N 1
ATOM 701 C CA . PHE A 1 87 ? 19.132 -2.663 -18.776 1.00 92.44 87 PHE A CA 1
ATO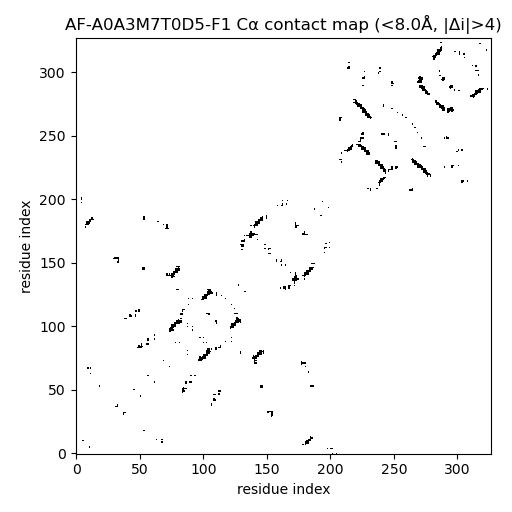M 702 C C . PHE A 1 87 ? 18.151 -3.806 -18.509 1.00 92.44 87 PHE A C 1
ATOM 704 O O . PHE A 1 87 ? 18.532 -4.793 -17.889 1.00 92.44 87 PHE A O 1
ATOM 711 N N . SER A 1 88 ? 16.936 -3.727 -19.052 1.00 91.75 88 SER A N 1
ATOM 712 C CA . SER A 1 88 ? 15.888 -4.725 -18.816 1.00 91.75 88 SER A CA 1
ATOM 713 C C . SER A 1 88 ? 16.214 -6.114 -19.366 1.00 91.75 88 SER A C 1
ATOM 715 O O . SER A 1 88 ? 15.916 -7.122 -18.725 1.00 91.75 88 SER A O 1
ATOM 717 N N . HIS A 1 89 ? 16.911 -6.202 -20.503 1.00 91.62 89 HIS A N 1
ATOM 718 C CA . HIS A 1 89 ? 17.415 -7.481 -21.022 1.00 91.62 89 HIS A CA 1
ATOM 719 C C . HIS A 1 89 ? 18.431 -8.123 -20.086 1.00 91.62 89 HIS A C 1
ATOM 721 O O . HIS A 1 89 ? 18.376 -9.330 -19.831 1.00 91.62 89 HIS A O 1
ATOM 727 N N . LYS A 1 90 ? 19.362 -7.316 -19.578 1.00 92.19 90 LYS A N 1
ATOM 728 C CA . LYS A 1 90 ? 20.407 -7.785 -18.669 1.00 92.19 90 LYS A CA 1
ATOM 729 C C . LYS A 1 90 ? 19.830 -8.152 -17.300 1.00 92.19 90 LYS A C 1
ATOM 731 O O . LYS A 1 90 ? 20.125 -9.239 -16.816 1.00 92.19 90 LYS A O 1
ATOM 736 N N . LEU A 1 91 ? 18.927 -7.332 -16.761 1.00 90.75 91 LEU A N 1
ATOM 737 C CA . LEU A 1 91 ? 18.191 -7.610 -15.527 1.00 90.75 91 LEU A CA 1
ATOM 738 C C . LEU A 1 91 ? 17.400 -8.918 -15.628 1.00 90.75 91 LEU A C 1
ATOM 740 O O . LEU A 1 91 ? 17.485 -9.763 -14.745 1.00 90.75 91 LEU A O 1
ATOM 744 N N . LYS A 1 92 ? 16.671 -9.144 -16.729 1.00 90.94 92 LYS A N 1
ATOM 745 C CA . LYS A 1 92 ? 15.937 -10.404 -16.930 1.00 90.94 92 LYS A CA 1
ATOM 746 C C . LYS A 1 92 ? 16.865 -11.619 -16.970 1.00 90.94 92 LYS A C 1
ATOM 748 O O . LYS A 1 92 ? 16.478 -12.693 -16.508 1.00 90.94 92 LYS A O 1
ATOM 753 N N . SER A 1 93 ? 18.057 -11.453 -17.542 1.00 90.31 93 SER A N 1
ATOM 754 C CA . SER A 1 93 ? 19.060 -12.516 -17.651 1.00 90.31 93 SER A CA 1
ATOM 755 C C . SER A 1 93 ? 19.685 -12.855 -16.296 1.00 90.31 93 SER A C 1
ATOM 757 O O . SER A 1 93 ? 19.939 -14.027 -16.032 1.00 90.31 93 SER A O 1
ATOM 759 N N . SER A 1 94 ? 19.892 -11.858 -15.429 1.00 88.12 94 SER A N 1
ATOM 760 C CA . SER A 1 94 ? 20.394 -12.072 -14.067 1.00 88.12 94 SER A CA 1
ATOM 761 C C . SER A 1 94 ? 19.303 -12.457 -13.064 1.00 88.12 94 SER A C 1
ATOM 763 O O . SER A 1 94 ? 19.603 -13.053 -12.036 1.00 88.12 94 SER A O 1
ATOM 765 N N . MET A 1 95 ? 18.028 -12.232 -13.399 1.00 85.62 95 MET A N 1
ATOM 766 C CA . MET A 1 95 ? 16.868 -12.640 -12.600 1.00 85.62 95 MET A CA 1
ATOM 767 C C . MET A 1 95 ? 15.989 -13.681 -13.317 1.00 85.62 95 MET A C 1
ATOM 769 O O . MET A 1 95 ? 14.887 -13.363 -13.794 1.00 85.62 95 MET A O 1
ATOM 773 N N . PRO A 1 96 ? 16.415 -14.960 -13.375 1.00 81.75 96 PRO A N 1
ATOM 774 C CA . PRO A 1 96 ? 15.610 -16.036 -13.951 1.00 81.75 96 PRO A CA 1
ATOM 775 C C . PRO A 1 96 ? 14.261 -16.241 -13.253 1.00 81.75 96 PRO A C 1
ATOM 777 O O . PRO A 1 96 ? 13.316 -16.668 -13.906 1.00 81.75 96 PRO A O 1
ATOM 780 N N . SER A 1 97 ? 14.162 -15.912 -11.959 1.00 82.81 97 SER A N 1
ATOM 781 C CA . SER A 1 97 ? 12.930 -16.018 -11.163 1.00 82.81 97 SER A CA 1
ATOM 782 C C . SER A 1 97 ? 11.831 -15.042 -11.584 1.00 82.81 97 SER A C 1
ATOM 784 O O . SER A 1 97 ? 10.675 -15.245 -11.219 1.00 82.81 97 SER A O 1
ATOM 786 N N . ALA A 1 98 ? 12.163 -14.008 -12.360 1.00 87.44 98 ALA A N 1
ATOM 787 C CA . ALA A 1 98 ? 11.151 -13.165 -12.971 1.00 87.44 98 ALA A CA 1
ATOM 788 C C . ALA A 1 98 ? 10.433 -13.930 -14.083 1.00 87.44 98 ALA A C 1
ATOM 790 O O . ALA A 1 98 ? 11.056 -14.350 -15.056 1.00 87.44 98 ALA A O 1
ATOM 791 N N . ASN A 1 99 ? 9.120 -14.102 -13.967 1.00 90.06 99 ASN A N 1
ATOM 792 C CA . ASN A 1 99 ? 8.324 -14.755 -15.002 1.00 90.06 99 ASN A CA 1
ATOM 793 C C . ASN A 1 99 ? 8.160 -13.827 -16.204 1.00 90.06 99 ASN A C 1
ATOM 795 O O . ASN A 1 99 ? 8.335 -14.256 -17.343 1.00 90.06 99 ASN A O 1
ATOM 799 N N . PHE A 1 100 ? 7.873 -12.552 -15.939 1.00 94.50 100 PHE A N 1
ATOM 800 C CA . PHE A 1 100 ? 7.661 -11.539 -16.963 1.00 94.50 100 PHE A CA 1
ATOM 801 C C . PHE A 1 100 ? 8.270 -10.199 -16.558 1.00 94.50 100 PHE A C 1
ATOM 803 O O . PHE A 1 100 ? 8.207 -9.789 -15.398 1.00 94.50 100 PHE A O 1
ATOM 810 N N . LEU A 1 101 ? 8.841 -9.509 -17.541 1.00 96.19 101 LEU A N 1
ATOM 811 C CA . LEU A 1 101 ? 9.313 -8.136 -17.418 1.00 96.19 101 LEU A CA 1
ATOM 812 C C . LEU A 1 101 ? 8.634 -7.288 -18.495 1.00 96.19 101 LEU A C 1
ATOM 814 O O . LEU A 1 101 ? 8.660 -7.638 -19.672 1.00 96.19 101 LEU A O 1
ATOM 818 N N . ILE A 1 102 ? 8.029 -6.174 -18.097 1.00 96.88 102 ILE A N 1
ATOM 819 C CA . ILE A 1 102 ? 7.369 -5.236 -19.006 1.00 96.88 102 ILE A CA 1
ATOM 820 C C . ILE A 1 102 ? 8.205 -3.963 -19.106 1.00 96.88 102 ILE A C 1
ATOM 822 O O . ILE A 1 102 ? 8.429 -3.281 -18.114 1.00 96.88 102 ILE A O 1
ATOM 826 N N . CYS A 1 103 ? 8.628 -3.618 -20.315 1.00 97.56 103 CYS A N 1
ATOM 827 C CA . CYS A 1 103 ? 9.306 -2.370 -20.641 1.00 97.56 103 CYS A CA 1
ATOM 828 C C . CYS A 1 103 ? 8.274 -1.356 -21.141 1.00 97.56 103 CYS A C 1
ATOM 830 O O . CYS A 1 103 ? 7.623 -1.593 -22.163 1.00 97.56 103 CYS A O 1
ATOM 832 N N . SER A 1 104 ? 8.110 -0.236 -20.436 1.00 97.38 104 SER A N 1
ATOM 833 C CA . SER A 1 104 ? 7.131 0.796 -20.788 1.00 97.38 104 SER A CA 1
ATOM 834 C C . SER A 1 104 ? 7.787 2.114 -21.159 1.00 97.38 104 SER A C 1
ATOM 836 O O . SER A 1 104 ? 8.593 2.654 -20.407 1.00 97.38 104 SER A O 1
ATOM 838 N N . ASP A 1 105 ? 7.383 2.676 -22.293 1.00 96.25 105 ASP A N 1
ATOM 839 C CA . ASP A 1 105 ? 7.788 4.014 -22.724 1.00 96.25 105 ASP A CA 1
ATOM 840 C C . ASP A 1 105 ? 6.685 4.639 -23.583 1.00 96.25 105 ASP A C 1
ATOM 842 O O . ASP A 1 105 ? 5.913 3.940 -24.241 1.00 96.25 105 ASP A O 1
ATOM 846 N N . PHE A 1 106 ? 6.588 5.966 -23.632 1.00 94.25 106 PHE A N 1
ATOM 847 C CA . PHE A 1 106 ? 5.610 6.607 -24.515 1.00 94.25 106 PHE A CA 1
ATOM 848 C C . PHE A 1 106 ? 6.055 6.534 -25.990 1.00 94.25 106 PHE A C 1
ATOM 850 O O . PHE A 1 106 ? 5.241 6.751 -26.900 1.00 94.25 106 PHE A O 1
ATOM 857 N N . SER A 1 107 ? 7.349 6.308 -26.235 1.00 94.69 107 SER A N 1
ATOM 858 C CA . SER A 1 107 ? 7.991 6.331 -27.543 1.00 94.69 107 SER A CA 1
ATOM 859 C C . SER A 1 107 ? 7.892 4.980 -28.245 1.00 94.69 107 SER A C 1
ATOM 861 O O . SER A 1 107 ? 8.651 4.054 -27.971 1.00 94.69 107 SER A O 1
ATOM 863 N N . HIS A 1 108 ? 7.009 4.900 -29.242 1.00 94.06 108 HIS A N 1
ATOM 864 C CA . HIS A 1 108 ? 6.914 3.737 -30.127 1.00 94.06 108 HIS A CA 1
ATOM 865 C C . HIS A 1 108 ? 8.271 3.372 -30.755 1.00 94.06 108 HIS A C 1
ATOM 867 O O . HIS A 1 108 ? 8.661 2.214 -30.762 1.00 94.06 108 HIS A O 1
ATOM 873 N N . GLN A 1 109 ? 9.027 4.371 -31.220 1.00 92.69 109 GLN A N 1
ATOM 874 C CA . GLN A 1 109 ? 10.324 4.174 -31.879 1.00 92.69 109 GLN A CA 1
ATOM 875 C C . GLN A 1 109 ? 11.360 3.522 -30.952 1.00 92.69 109 GLN A C 1
ATOM 877 O O . GLN A 1 109 ? 12.096 2.639 -31.384 1.00 92.69 109 GLN A O 1
ATOM 882 N N . ALA A 1 110 ? 11.404 3.940 -29.683 1.00 94.25 110 ALA A N 1
ATOM 883 C CA . ALA A 1 110 ? 12.332 3.377 -28.706 1.00 94.25 110 ALA A CA 1
ATOM 884 C C . ALA A 1 110 ? 11.994 1.909 -28.398 1.00 94.25 110 ALA A C 1
ATOM 886 O O . ALA A 1 110 ? 12.878 1.051 -28.392 1.00 94.25 110 ALA A O 1
ATOM 887 N N . LEU A 1 111 ? 10.701 1.618 -28.230 1.00 95.50 111 LEU A N 1
ATOM 888 C CA . LEU A 1 111 ? 10.205 0.268 -27.972 1.00 95.50 111 LEU A CA 1
ATOM 889 C C . LEU A 1 111 ? 10.412 -0.672 -29.163 1.00 95.50 111 LEU A C 1
ATOM 891 O O . LEU A 1 111 ? 10.838 -1.804 -28.959 1.00 95.50 111 LEU A O 1
ATOM 895 N N . GLU A 1 112 ? 10.172 -0.222 -30.399 1.00 94.12 112 GLU A N 1
ATOM 896 C CA . GLU A 1 112 ? 10.448 -1.032 -31.596 1.00 94.12 112 GLU A CA 1
ATOM 897 C C . GLU A 1 112 ? 11.938 -1.357 -31.728 1.00 94.12 112 GLU A C 1
ATOM 899 O O . GLU A 1 112 ? 12.300 -2.494 -32.038 1.00 94.12 112 GLU A O 1
ATOM 904 N N . LEU A 1 113 ? 12.820 -0.395 -31.431 1.00 93.62 113 LEU A N 1
ATOM 905 C CA . LEU A 1 113 ? 14.258 -0.643 -31.430 1.00 93.62 113 LEU A CA 1
ATOM 906 C C . LEU A 1 113 ? 14.630 -1.728 -30.412 1.00 93.62 113 LEU A C 1
ATOM 908 O O . LEU A 1 113 ? 15.339 -2.673 -30.763 1.00 93.62 113 LEU A O 1
ATOM 912 N N . LEU A 1 114 ? 14.141 -1.634 -29.173 1.00 93.12 114 LEU A N 1
ATOM 913 C CA . LEU A 1 114 ? 14.406 -2.657 -28.160 1.00 93.12 114 LEU A CA 1
ATOM 914 C C . LEU A 1 114 ? 13.795 -4.009 -28.519 1.00 93.12 114 LEU A C 1
ATOM 916 O O . LEU A 1 114 ? 14.460 -5.032 -28.349 1.00 93.12 114 LEU A O 1
ATOM 920 N N . ARG A 1 115 ? 12.577 -4.023 -29.069 1.00 93.75 115 ARG A N 1
ATOM 921 C CA . ARG A 1 115 ? 11.924 -5.251 -29.527 1.00 93.75 115 ARG A CA 1
ATOM 922 C C . ARG A 1 115 ? 12.731 -5.921 -30.634 1.00 93.75 115 ARG A C 1
ATOM 924 O O . ARG A 1 115 ? 12.963 -7.119 -30.553 1.00 93.75 115 ARG A O 1
ATOM 931 N N . SER A 1 116 ? 13.250 -5.158 -31.599 1.00 91.69 116 SER A N 1
ATOM 932 C CA . SER A 1 116 ? 14.102 -5.688 -32.678 1.00 91.69 116 SER A CA 1
ATOM 933 C C . SER A 1 116 ? 15.415 -6.307 -32.180 1.00 91.69 116 SER A C 1
ATOM 935 O O . SER A 1 116 ? 16.001 -7.150 -32.856 1.00 91.69 116 SER A O 1
ATOM 937 N N . LYS A 1 117 ? 15.871 -5.902 -30.988 1.00 88.12 117 LYS A N 1
ATOM 938 C CA . LYS A 1 117 ? 17.080 -6.407 -30.322 1.00 88.12 117 LYS A CA 1
ATOM 939 C C . LYS A 1 117 ? 16.775 -7.463 -29.251 1.00 88.12 117 LYS A C 1
ATOM 941 O O . LYS A 1 117 ? 17.701 -7.972 -28.624 1.00 88.12 117 LYS A O 1
ATOM 946 N N . SER A 1 118 ? 15.501 -7.798 -29.041 1.00 88.19 118 SER A N 1
ATOM 947 C CA . SER A 1 118 ? 15.037 -8.770 -28.056 1.00 88.19 118 SER A CA 1
ATOM 948 C C . SER A 1 118 ? 14.611 -10.069 -28.726 1.00 88.19 118 SER A C 1
ATOM 950 O O . SER A 1 118 ? 13.720 -10.067 -29.565 1.00 88.19 118 SER A O 1
ATOM 952 N N . ASN A 1 119 ? 15.159 -11.196 -28.274 1.00 86.44 119 ASN A N 1
ATOM 953 C CA . ASN A 1 119 ? 14.626 -12.527 -28.601 1.00 86.44 119 ASN A CA 1
ATOM 954 C C . ASN A 1 119 ? 13.864 -13.156 -27.421 1.00 86.44 119 ASN A C 1
ATOM 956 O O . ASN A 1 119 ? 13.500 -14.330 -27.472 1.00 86.44 119 ASN A O 1
ATOM 960 N N . SER A 1 120 ? 13.666 -12.409 -26.330 1.00 87.50 120 SER A N 1
ATOM 961 C CA . SER A 1 120 ? 13.021 -12.933 -25.127 1.00 87.50 120 SER A CA 1
ATOM 962 C C . SER A 1 120 ? 11.505 -12.989 -25.290 1.00 87.50 120 SER A C 1
ATOM 964 O O . SER A 1 120 ? 10.886 -11.989 -25.638 1.00 87.50 120 SER A O 1
ATOM 966 N N . GLN A 1 121 ? 10.907 -14.138 -24.968 1.00 89.25 121 GLN A N 1
ATOM 967 C CA . GLN A 1 121 ? 9.449 -14.308 -24.888 1.00 89.25 121 GLN A CA 1
ATOM 968 C C . GLN A 1 121 ? 8.867 -13.860 -23.539 1.00 89.25 121 GLN A C 1
ATOM 970 O O . GLN A 1 121 ? 7.653 -13.809 -23.373 1.00 89.25 121 GLN A O 1
ATOM 975 N N . THR A 1 122 ? 9.730 -13.556 -22.568 1.00 94.00 122 THR A N 1
ATOM 976 C CA . THR A 1 122 ? 9.356 -13.136 -21.207 1.00 94.00 122 THR A CA 1
ATOM 977 C C . THR A 1 122 ? 9.594 -11.647 -20.970 1.00 94.00 122 THR A C 1
ATOM 979 O O . THR A 1 122 ? 9.450 -11.172 -19.845 1.00 94.00 122 THR A O 1
ATOM 982 N N . ILE A 1 123 ? 9.973 -10.906 -22.018 1.00 95.94 123 ILE A N 1
ATOM 983 C CA . ILE A 1 123 ? 10.053 -9.446 -22.002 1.00 95.94 123 ILE A CA 1
ATOM 984 C C . ILE A 1 123 ? 9.031 -8.911 -22.996 1.00 95.94 123 ILE A C 1
ATOM 986 O O . ILE A 1 123 ? 9.107 -9.243 -24.179 1.00 95.94 123 ILE A O 1
ATOM 990 N N . ASP A 1 124 ? 8.118 -8.070 -22.522 1.00 95.50 124 ASP A N 1
ATOM 991 C CA . ASP A 1 124 ? 7.151 -7.377 -23.371 1.00 95.50 124 ASP A CA 1
ATOM 992 C C . ASP A 1 124 ? 7.421 -5.868 -23.403 1.00 95.50 124 ASP A C 1
ATOM 994 O O . ASP A 1 124 ? 8.005 -5.300 -22.481 1.00 95.50 124 ASP A O 1
ATOM 998 N N . PHE A 1 125 ? 7.006 -5.216 -24.485 1.00 96.56 125 PHE A N 1
ATOM 999 C CA . PHE A 1 125 ? 7.239 -3.798 -24.743 1.00 96.56 125 PHE A CA 1
ATOM 1000 C C . PHE A 1 125 ? 5.905 -3.103 -24.973 1.00 96.56 125 PHE A C 1
ATOM 1002 O O . PHE A 1 125 ? 5.261 -3.315 -26.006 1.00 96.56 125 PHE A O 1
ATOM 1009 N N . VAL A 1 126 ? 5.508 -2.249 -24.034 1.00 96.75 126 VAL A N 1
ATOM 1010 C CA . VAL A 1 126 ? 4.181 -1.629 -24.009 1.00 96.75 126 VAL A CA 1
ATOM 1011 C C . VAL A 1 126 ? 4.309 -0.120 -24.147 1.00 96.75 126 VAL A C 1
ATOM 1013 O O . VAL A 1 126 ? 4.957 0.554 -23.350 1.00 96.75 126 VAL A O 1
ATOM 1016 N N . GLN A 1 127 ? 3.661 0.432 -25.172 1.00 97.00 127 GLN A N 1
ATOM 1017 C CA . GLN A 1 127 ? 3.649 1.873 -25.371 1.00 97.00 127 GLN A CA 1
ATOM 1018 C C . GLN A 1 127 ? 2.631 2.541 -24.442 1.00 97.00 127 GLN A C 1
ATOM 1020 O O . GLN A 1 127 ? 1.427 2.347 -24.608 1.00 97.00 127 GLN A O 1
ATOM 1025 N N . CYS A 1 128 ? 3.086 3.382 -23.511 1.00 94.12 128 CYS A N 1
ATOM 1026 C CA . CYS A 1 128 ? 2.194 4.145 -22.634 1.00 94.12 128 CYS A CA 1
ATOM 1027 C C . CYS A 1 128 ? 2.830 5.420 -22.060 1.00 94.12 128 CYS A C 1
ATOM 1029 O O . CYS A 1 128 ? 4.048 5.556 -21.989 1.00 94.12 128 CYS A O 1
ATOM 1031 N N . ASP A 1 129 ? 1.997 6.360 -21.603 1.00 91.38 129 ASP A N 1
ATOM 1032 C CA . ASP A 1 129 ? 2.468 7.481 -20.782 1.00 91.38 129 ASP A CA 1
ATOM 1033 C C . ASP A 1 129 ? 2.742 6.979 -19.358 1.00 91.38 129 ASP A C 1
ATOM 1035 O O . ASP A 1 129 ? 1.813 6.691 -18.610 1.00 91.38 129 ASP A O 1
ATOM 1039 N N . CYS A 1 130 ? 4.014 6.873 -18.973 1.00 90.38 130 CYS A N 1
ATOM 1040 C CA . CYS A 1 130 ? 4.402 6.350 -17.659 1.00 90.38 130 CYS A CA 1
ATOM 1041 C C . CYS A 1 130 ? 4.001 7.264 -16.483 1.00 90.38 130 CYS A C 1
ATOM 1043 O O . CYS A 1 130 ? 4.039 6.823 -15.339 1.00 90.38 130 CYS A O 1
ATOM 1045 N N . LYS A 1 131 ? 3.532 8.496 -16.743 1.00 86.19 131 LYS A N 1
ATOM 1046 C CA . LYS A 1 131 ? 2.879 9.340 -15.723 1.00 86.19 131 LYS A CA 1
ATOM 1047 C C . LYS A 1 131 ? 1.463 8.863 -15.377 1.00 86.19 131 LYS A C 1
ATOM 1049 O O . LYS A 1 131 ? 0.892 9.301 -14.383 1.00 86.19 131 LYS A O 1
ATOM 1054 N N . LYS A 1 132 ? 0.869 8.018 -16.227 1.00 88.75 132 LYS A N 1
ATOM 1055 C CA . LYS A 1 132 ? -0.458 7.420 -16.056 1.00 88.75 132 LYS A CA 1
ATOM 1056 C C . LYS A 1 132 ? -0.453 6.000 -16.621 1.00 88.75 132 LYS A C 1
ATOM 1058 O O . LYS A 1 132 ? -0.890 5.756 -17.748 1.00 88.75 132 LYS A O 1
ATOM 1063 N N . LEU A 1 133 ? 0.058 5.077 -15.816 1.00 89.81 133 LEU A N 1
ATOM 1064 C CA . LEU A 1 133 ? 0.214 3.679 -16.200 1.00 89.81 133 LEU A CA 1
ATOM 1065 C C . LEU A 1 133 ? -1.153 3.036 -16.525 1.00 89.81 133 LEU A C 1
ATOM 1067 O O . LEU A 1 133 ? -2.114 3.243 -15.782 1.00 89.81 133 LEU A O 1
ATOM 1071 N N . PRO A 1 134 ? -1.272 2.269 -17.626 1.00 92.38 134 PRO A N 1
ATOM 1072 C CA . PRO A 1 134 ? -2.537 1.689 -18.083 1.00 92.38 134 PRO A CA 1
ATOM 1073 C C . PRO A 1 134 ? -2.790 0.286 -17.506 1.00 92.38 134 PRO A C 1
ATOM 1075 O O . PRO A 1 134 ? -3.473 -0.526 -18.131 1.00 92.38 134 PRO A O 1
ATOM 1078 N N . TYR A 1 135 ? -2.190 -0.038 -16.363 1.00 90.62 135 TYR A N 1
ATOM 1079 C CA . TYR A 1 135 ? -2.205 -1.384 -15.804 1.00 90.62 135 TYR A CA 1
ATOM 1080 C C . TYR A 1 135 ? -3.252 -1.513 -14.692 1.00 90.62 135 TYR A C 1
ATOM 1082 O O . TYR A 1 135 ? -3.916 -0.557 -14.295 1.00 90.62 135 TYR A O 1
ATOM 1090 N N . ARG A 1 136 ? -3.451 -2.737 -14.201 1.00 85.06 136 ARG A N 1
ATOM 1091 C CA . ARG A 1 136 ? -4.285 -2.967 -13.019 1.00 85.06 136 ARG A CA 1
ATOM 1092 C C . ARG A 1 136 ? -3.524 -2.510 -11.769 1.00 85.06 136 ARG A C 1
ATOM 1094 O O . ARG A 1 136 ? -2.326 -2.745 -11.662 1.00 85.06 136 ARG A O 1
ATOM 1101 N N . HIS A 1 137 ? -4.224 -1.917 -10.805 1.00 84.25 137 HIS A N 1
ATOM 1102 C CA . HIS A 1 137 ? -3.638 -1.592 -9.503 1.00 84.25 137 HIS A CA 1
ATOM 1103 C C . HIS A 1 137 ? -3.142 -2.860 -8.787 1.00 84.25 137 HIS A C 1
ATOM 1105 O O . HIS A 1 137 ? -3.807 -3.899 -8.844 1.00 84.25 137 HIS A O 1
ATOM 1111 N N . GLY A 1 138 ? -1.997 -2.769 -8.112 1.00 80.56 138 GLY A N 1
ATOM 1112 C CA . GLY A 1 138 ? -1.381 -3.905 -7.422 1.00 80.56 138 GLY A CA 1
ATOM 1113 C C . GLY A 1 138 ? -0.848 -5.017 -8.330 1.00 80.56 138 GLY A C 1
ATOM 1114 O O . GLY A 1 138 ? -0.765 -6.156 -7.891 1.00 80.56 138 GLY A O 1
ATOM 1115 N N . LEU A 1 139 ? -0.565 -4.731 -9.605 1.00 85.81 139 LEU A N 1
ATOM 1116 C CA . LEU A 1 139 ? -0.150 -5.750 -10.571 1.00 85.81 139 LEU A CA 1
ATOM 1117 C C . LEU A 1 139 ? 1.320 -6.164 -10.425 1.00 85.81 139 LEU A C 1
ATOM 1119 O O . LEU A 1 139 ? 1.632 -7.327 -10.655 1.00 85.81 139 LEU A O 1
ATOM 1123 N N . PHE A 1 140 ? 2.217 -5.227 -10.118 1.00 88.81 140 PHE A N 1
ATOM 1124 C CA . PHE A 1 140 ? 3.659 -5.463 -10.207 1.00 88.81 140 PHE A CA 1
ATOM 1125 C C . PHE A 1 140 ? 4.273 -5.743 -8.848 1.00 88.81 140 PHE A C 1
ATOM 1127 O O . PHE A 1 140 ? 4.051 -4.996 -7.895 1.00 88.81 140 PHE A O 1
ATOM 1134 N N . ASP A 1 141 ? 5.131 -6.756 -8.790 1.00 85.88 141 ASP A N 1
ATOM 1135 C CA . ASP A 1 141 ? 5.899 -7.021 -7.582 1.00 85.88 141 ASP A CA 1
ATOM 1136 C C . ASP A 1 141 ? 7.126 -6.095 -7.464 1.00 85.88 141 ASP A C 1
ATOM 1138 O O . ASP A 1 141 ? 7.587 -5.777 -6.369 1.00 85.88 141 ASP A O 1
ATOM 1142 N N . LEU A 1 142 ? 7.682 -5.662 -8.598 1.00 87.44 142 LEU A N 1
ATOM 1143 C CA . LEU A 1 142 ? 8.853 -4.789 -8.650 1.00 87.44 142 LEU A CA 1
ATOM 1144 C C . LEU A 1 142 ? 8.710 -3.784 -9.792 1.00 87.44 142 LEU A C 1
ATOM 1146 O O . LEU A 1 142 ? 8.490 -4.164 -10.941 1.00 87.44 142 LEU A O 1
ATOM 1150 N N . ILE A 1 143 ? 8.880 -2.502 -9.487 1.00 90.62 143 ILE A N 1
ATOM 1151 C CA . ILE A 1 143 ? 8.984 -1.433 -10.480 1.00 90.62 143 ILE A CA 1
ATOM 1152 C C . ILE A 1 143 ? 10.401 -0.861 -10.429 1.00 90.62 143 ILE A C 1
ATOM 1154 O O . ILE A 1 143 ? 10.909 -0.517 -9.361 1.00 90.62 143 ILE A O 1
ATOM 1158 N N . ILE A 1 144 ? 11.040 -0.758 -11.590 1.00 91.00 144 ILE A N 1
ATOM 1159 C CA . ILE A 1 144 ? 12.332 -0.111 -11.784 1.00 91.00 144 ILE A CA 1
ATOM 1160 C C . ILE A 1 144 ? 12.112 1.221 -12.492 1.00 91.00 144 ILE A C 1
ATOM 1162 O O . ILE A 1 144 ? 11.475 1.279 -13.539 1.00 91.00 144 ILE A O 1
ATOM 1166 N N . ASP A 1 145 ? 12.680 2.277 -11.929 1.00 89.75 145 ASP A N 1
ATOM 1167 C CA . ASP A 1 145 ? 12.759 3.607 -12.523 1.00 89.75 145 ASP A CA 1
ATOM 1168 C C . ASP A 1 145 ? 14.234 3.984 -12.653 1.00 89.75 145 ASP A C 1
ATOM 1170 O O . ASP A 1 145 ? 14.917 4.239 -11.657 1.00 89.75 145 ASP A O 1
ATOM 1174 N N . LYS A 1 146 ? 14.746 3.986 -13.887 1.00 90.00 146 LYS A N 1
ATOM 1175 C CA . LYS A 1 146 ? 16.132 4.362 -14.184 1.00 90.00 146 LYS A CA 1
ATOM 1176 C C . LYS A 1 146 ? 16.179 5.675 -14.956 1.00 90.00 146 LYS A C 1
ATOM 1178 O O . LYS A 1 146 ? 16.256 5.688 -16.184 1.00 90.00 146 LYS A O 1
ATOM 1183 N N . GLY A 1 147 ? 16.184 6.781 -14.217 1.00 86.00 147 GLY A N 1
ATOM 1184 C CA . GLY A 1 147 ? 16.278 8.135 -14.767 1.00 86.00 147 GLY A CA 1
ATOM 1185 C C . GLY A 1 147 ? 14.999 8.648 -15.440 1.00 86.00 147 GLY A C 1
ATOM 1186 O O . GLY A 1 147 ? 15.022 9.728 -16.034 1.00 86.00 147 GLY A O 1
ATOM 1187 N N . PHE A 1 148 ? 13.876 7.925 -15.347 1.00 89.19 148 PHE A N 1
ATOM 1188 C CA . PHE A 1 148 ? 12.601 8.401 -15.877 1.00 89.19 148 PHE A CA 1
ATOM 1189 C C . PHE A 1 148 ? 12.086 9.568 -15.036 1.00 89.19 148 PHE A C 1
ATOM 1191 O O . PHE A 1 148 ? 11.825 10.644 -15.582 1.00 89.19 148 PHE A O 1
ATOM 1198 N N . THR A 1 149 ? 12.034 9.413 -13.711 1.00 82.75 149 THR A N 1
ATOM 1199 C CA . THR A 1 149 ? 11.646 10.519 -12.819 1.00 82.75 149 THR A CA 1
ATOM 1200 C C . THR A 1 149 ? 12.634 11.693 -12.906 1.00 82.75 149 THR A C 1
ATOM 1202 O O . THR A 1 149 ? 12.207 12.848 -12.871 1.00 82.75 149 THR A O 1
ATOM 1205 N N . ASP A 1 150 ? 13.928 11.432 -13.127 1.00 79.88 150 ASP A N 1
ATOM 1206 C CA . ASP A 1 150 ? 14.965 12.461 -13.344 1.00 79.88 150 ASP A CA 1
ATOM 1207 C C . ASP A 1 150 ? 14.651 13.350 -14.553 1.00 79.88 150 ASP A C 1
ATOM 1209 O O . ASP A 1 150 ? 14.821 14.569 -14.503 1.00 79.88 150 ASP A O 1
ATOM 1213 N N . SER A 1 151 ? 14.117 12.764 -15.629 1.00 81.75 151 SER A N 1
ATOM 1214 C CA . SER A 1 151 ? 13.694 13.529 -16.804 1.00 81.75 151 SER A CA 1
ATOM 1215 C C . SER A 1 151 ? 12.543 14.496 -16.494 1.00 81.75 151 SER A C 1
ATOM 1217 O O . SER A 1 151 ? 12.517 15.614 -17.012 1.00 81.75 151 SER A O 1
ATOM 1219 N N . LEU A 1 152 ? 11.626 14.107 -15.600 1.00 79.06 152 LEU A N 1
ATOM 1220 C CA . LEU A 1 152 ? 10.490 14.930 -15.172 1.00 79.06 152 LEU A CA 1
ATOM 1221 C C . LEU A 1 152 ? 10.916 16.044 -14.205 1.00 79.06 152 LEU A C 1
ATOM 1223 O O . LEU A 1 152 ? 10.306 17.113 -14.186 1.00 79.06 152 LEU A O 1
ATOM 1227 N N . LEU A 1 153 ? 11.990 15.826 -13.438 1.00 71.00 153 LEU A N 1
ATOM 1228 C CA . LEU A 1 153 ? 12.554 16.798 -12.491 1.00 71.00 153 LEU A CA 1
ATOM 1229 C C . LEU A 1 153 ? 13.128 18.056 -13.160 1.00 71.00 153 LEU A C 1
ATOM 1231 O O . LEU A 1 153 ? 13.379 19.052 -12.485 1.00 71.00 153 LEU A O 1
ATOM 1235 N N . LYS A 1 154 ? 13.297 18.053 -14.483 1.00 72.56 154 LYS A N 1
ATOM 1236 C CA . LYS A 1 154 ? 13.792 19.209 -15.241 1.00 72.56 154 LYS A CA 1
ATOM 1237 C C . LYS A 1 154 ? 12.713 20.239 -15.612 1.00 72.56 154 LYS A C 1
ATOM 1239 O O . LYS A 1 154 ? 12.997 21.222 -16.288 1.00 72.56 154 LYS A O 1
ATOM 1244 N N . GLU A 1 155 ? 11.467 20.032 -15.187 1.00 66.31 155 GLU A N 1
ATOM 1245 C CA . GLU A 1 155 ? 10.325 20.901 -15.497 1.00 66.31 155 GLU A CA 1
ATOM 1246 C C . GLU A 1 155 ? 10.157 22.045 -14.469 1.00 66.31 155 GLU A C 1
ATOM 1248 O O . GLU A 1 155 ? 10.325 21.849 -13.273 1.00 66.31 155 GLU A O 1
ATOM 1253 N N . THR A 1 156 ? 9.749 23.253 -14.877 1.00 54.53 156 THR A N 1
ATOM 1254 C CA . THR A 1 156 ? 9.633 24.420 -13.964 1.00 54.53 156 THR A CA 1
ATOM 1255 C C . THR A 1 156 ? 8.505 24.326 -12.921 1.00 54.53 156 THR A C 1
ATOM 1257 O O . THR A 1 156 ? 8.464 25.135 -11.997 1.00 54.53 156 THR A O 1
ATOM 1260 N N . ASN A 1 157 ? 7.600 23.343 -13.033 1.00 55.84 157 ASN A N 1
ATOM 1261 C CA . ASN A 1 157 ? 6.494 23.093 -12.095 1.00 55.84 157 ASN A CA 1
ATOM 1262 C C . ASN A 1 157 ? 6.512 21.640 -11.566 1.00 55.84 157 ASN A C 1
ATOM 1264 O O . ASN A 1 157 ? 5.493 20.945 -11.529 1.00 55.84 157 ASN A O 1
ATOM 1268 N N . THR A 1 158 ? 7.713 21.187 -11.196 1.00 62.53 158 THR A N 1
ATOM 1269 C CA . THR A 1 158 ? 8.111 19.813 -10.842 1.00 62.53 158 THR A CA 1
ATOM 1270 C C . THR A 1 158 ? 7.175 19.084 -9.880 1.00 62.53 158 THR A C 1
ATOM 1272 O O . THR A 1 158 ? 6.803 17.941 -10.139 1.00 62.53 158 THR A O 1
ATOM 1275 N N . LYS A 1 159 ? 6.759 19.712 -8.774 1.00 64.38 159 LYS A N 1
ATOM 1276 C CA . LYS A 1 159 ? 6.159 18.978 -7.642 1.00 64.38 159 LYS A CA 1
ATOM 1277 C C . LYS A 1 159 ? 4.879 18.211 -7.993 1.00 64.38 159 LYS A C 1
ATOM 1279 O O . LYS A 1 159 ? 4.748 17.055 -7.615 1.00 64.38 159 LYS A O 1
ATOM 1284 N N . LYS A 1 160 ? 3.948 18.814 -8.742 1.00 67.00 160 LYS A N 1
ATOM 1285 C CA . LYS A 1 160 ? 2.646 18.183 -9.041 1.00 67.00 160 LYS A CA 1
ATOM 1286 C C . LYS A 1 160 ? 2.754 17.053 -10.070 1.00 67.00 160 LYS A C 1
ATOM 1288 O O . LYS A 1 160 ? 2.079 16.041 -9.928 1.00 67.00 160 LYS A O 1
ATOM 1293 N N . SER A 1 161 ? 3.585 17.235 -11.096 1.00 68.69 161 SER A N 1
ATOM 1294 C CA . SER A 1 161 ? 3.810 16.237 -12.155 1.00 68.69 161 SER A CA 1
ATOM 1295 C C . SER A 1 161 ? 4.514 14.994 -11.600 1.00 68.69 161 SER A C 1
ATOM 1297 O O . SER A 1 161 ? 4.125 13.858 -11.878 1.00 68.69 161 SER A O 1
ATOM 1299 N N . ILE A 1 162 ? 5.498 15.216 -10.724 1.00 72.06 162 ILE A N 1
ATOM 1300 C CA . ILE A 1 162 ? 6.196 14.152 -9.998 1.00 72.06 162 ILE A CA 1
ATOM 1301 C C . ILE A 1 162 ? 5.239 13.434 -9.062 1.00 72.06 162 ILE A C 1
ATOM 1303 O O . ILE A 1 162 ? 5.210 12.209 -9.073 1.00 72.06 162 ILE A O 1
ATOM 1307 N N . GLN A 1 163 ? 4.417 14.184 -8.322 1.00 70.62 163 GLN A N 1
ATOM 1308 C CA . GLN A 1 163 ? 3.439 13.586 -7.425 1.00 70.62 163 GLN A CA 1
ATOM 1309 C C . GLN A 1 163 ? 2.529 12.614 -8.171 1.00 70.62 163 GLN A C 1
ATOM 1311 O O . GLN A 1 163 ? 2.474 11.442 -7.840 1.00 70.62 163 GLN A O 1
ATOM 1316 N N . GLN A 1 164 ? 1.921 13.062 -9.269 1.00 75.38 164 GLN A N 1
ATOM 1317 C CA . GLN A 1 164 ? 1.061 12.215 -10.099 1.00 75.38 164 GLN A CA 1
ATOM 1318 C C . GLN A 1 164 ? 1.771 10.958 -10.615 1.00 75.38 164 GLN A C 1
ATOM 1320 O O . GLN A 1 164 ? 1.160 9.896 -10.707 1.00 75.38 164 GLN A O 1
ATOM 1325 N N . THR A 1 165 ? 3.056 11.076 -10.945 1.00 78.31 165 THR A N 1
ATOM 1326 C CA . THR A 1 165 ? 3.864 9.950 -11.418 1.00 78.31 165 THR A CA 1
ATOM 1327 C C . THR A 1 165 ? 4.129 8.950 -10.295 1.00 78.31 165 THR A C 1
ATOM 1329 O O . THR A 1 165 ? 3.947 7.752 -10.494 1.00 78.31 165 THR A O 1
ATOM 1332 N N . ILE A 1 166 ? 4.496 9.433 -9.107 1.00 76.06 166 ILE A N 1
ATOM 1333 C CA . ILE A 1 166 ? 4.705 8.599 -7.919 1.00 76.06 166 ILE A CA 1
ATOM 1334 C C . ILE A 1 166 ? 3.398 7.920 -7.513 1.00 76.06 166 ILE A C 1
ATOM 1336 O O . ILE A 1 166 ? 3.407 6.713 -7.310 1.00 76.06 166 ILE A O 1
ATOM 1340 N N . ASP A 1 167 ? 2.280 8.649 -7.476 1.00 73.44 167 ASP A N 1
ATOM 1341 C CA . ASP A 1 167 ? 0.952 8.098 -7.180 1.00 73.44 167 ASP A CA 1
ATOM 1342 C C . ASP A 1 167 ? 0.604 6.994 -8.181 1.00 73.44 167 ASP A C 1
ATOM 1344 O O . ASP A 1 167 ? 0.118 5.924 -7.818 1.00 73.44 167 ASP A O 1
ATOM 1348 N N . SER A 1 168 ? 0.856 7.243 -9.471 1.00 80.62 168 SER A N 1
ATOM 1349 C CA . SER A 1 168 ? 0.640 6.252 -10.519 1.00 80.62 168 SER A CA 1
ATOM 1350 C C . SER A 1 168 ? 1.500 5.013 -10.273 1.00 80.62 168 SER A C 1
ATOM 1352 O O . SER A 1 168 ? 0.971 3.912 -10.334 1.00 80.62 168 SER A O 1
ATOM 1354 N N . ILE A 1 169 ? 2.791 5.150 -9.976 1.00 82.06 169 ILE A N 1
ATOM 1355 C CA . ILE A 1 169 ? 3.677 4.010 -9.687 1.00 82.06 169 ILE A CA 1
ATOM 1356 C C . ILE A 1 169 ? 3.208 3.259 -8.433 1.00 82.06 169 ILE A C 1
ATOM 1358 O O . ILE A 1 169 ? 3.046 2.039 -8.480 1.00 82.06 169 ILE A O 1
ATOM 1362 N N . ASP A 1 170 ? 2.919 3.970 -7.340 1.00 76.50 170 ASP A N 1
ATOM 1363 C CA . ASP A 1 170 ? 2.509 3.368 -6.071 1.00 76.50 170 ASP A CA 1
ATOM 1364 C C . ASP A 1 170 ? 1.220 2.561 -6.228 1.00 76.50 170 ASP A C 1
ATOM 1366 O O . ASP A 1 170 ? 1.177 1.410 -5.800 1.00 76.50 170 ASP A O 1
ATOM 1370 N N . ASN A 1 171 ? 0.209 3.096 -6.919 1.00 77.19 171 ASN A N 1
ATOM 1371 C CA . ASN A 1 171 ? -1.058 2.397 -7.158 1.00 77.19 171 ASN A CA 1
ATOM 1372 C C . ASN A 1 171 ? -0.888 1.043 -7.870 1.00 77.19 171 ASN A C 1
ATOM 1374 O O . ASN A 1 171 ? -1.747 0.170 -7.747 1.00 77.19 171 ASN A O 1
ATOM 1378 N N . HIS A 1 172 ? 0.202 0.850 -8.614 1.00 82.25 172 HIS A N 1
ATOM 1379 C CA . HIS A 1 172 ? 0.444 -0.354 -9.407 1.00 82.25 172 HIS A CA 1
ATOM 1380 C C . HIS A 1 172 ? 1.365 -1.380 -8.738 1.00 82.25 172 HIS A C 1
ATOM 1382 O O . HIS A 1 172 ? 1.403 -2.518 -9.204 1.00 82.25 172 HIS A O 1
ATOM 1388 N N . LEU A 1 173 ? 2.051 -1.018 -7.652 1.00 76.62 173 LEU A N 1
ATOM 1389 C CA . LEU A 1 173 ? 2.802 -1.966 -6.824 1.00 76.62 173 LEU A CA 1
ATOM 1390 C C . LEU A 1 173 ? 1.853 -2.863 -6.035 1.00 76.62 173 LEU A C 1
ATOM 1392 O O . LEU A 1 173 ? 0.895 -2.352 -5.450 1.00 76.62 173 LEU A O 1
ATOM 1396 N N . ASP A 1 174 ? 2.141 -4.165 -5.975 1.00 65.94 174 ASP A N 1
ATOM 1397 C CA . ASP A 1 174 ? 1.413 -5.109 -5.125 1.00 65.94 174 ASP A CA 1
ATOM 1398 C C . ASP A 1 174 ? 1.357 -4.587 -3.678 1.00 65.94 174 ASP A C 1
ATOM 1400 O O . ASP A 1 174 ? 2.333 -4.073 -3.127 1.00 65.94 174 ASP A O 1
ATOM 1404 N N . LYS A 1 175 ? 0.176 -4.660 -3.070 1.00 66.38 175 LYS A N 1
ATOM 1405 C CA . LYS A 1 175 ? -0.094 -4.163 -1.713 1.00 66.38 175 LYS A CA 1
ATOM 1406 C C . LYS A 1 175 ? -0.367 -5.290 -0.717 1.00 66.38 175 LYS A C 1
ATOM 1408 O O . LYS A 1 175 ? -0.685 -4.989 0.432 1.00 66.38 175 LYS A O 1
ATOM 1413 N N . LEU A 1 176 ? -0.277 -6.547 -1.155 1.00 55.12 176 LEU A N 1
ATOM 1414 C CA . LEU A 1 176 ? -0.488 -7.741 -0.337 1.00 55.12 176 LEU A CA 1
ATOM 1415 C C . LEU A 1 176 ? 0.791 -8.134 0.427 1.00 55.12 176 LEU A C 1
ATOM 1417 O O . LEU A 1 176 ? 1.761 -7.378 0.456 1.00 55.12 176 LEU A O 1
ATOM 1421 N N . ASP A 1 177 ? 0.775 -9.300 1.077 1.00 46.41 177 ASP A N 1
ATOM 1422 C CA . ASP A 1 177 ? 1.696 -9.734 2.145 1.00 46.41 177 ASP A CA 1
ATOM 1423 C C . ASP A 1 177 ? 3.208 -9.598 1.858 1.00 46.41 177 ASP A C 1
ATOM 1425 O O . ASP A 1 177 ? 3.997 -9.562 2.802 1.00 46.41 177 ASP A O 1
ATOM 1429 N N . ASN A 1 178 ? 3.626 -9.477 0.591 1.00 52.22 178 ASN A N 1
ATOM 1430 C CA . ASN A 1 178 ? 5.033 -9.337 0.194 1.00 52.22 178 ASN A CA 1
ATOM 1431 C C . ASN A 1 178 ? 5.466 -7.916 -0.200 1.00 52.22 178 ASN A C 1
ATOM 1433 O O . ASN A 1 178 ? 6.651 -7.756 -0.475 1.00 52.22 178 ASN A O 1
ATOM 1437 N N . LEU A 1 179 ? 4.552 -6.929 -0.200 1.00 64.38 179 LEU A N 1
ATOM 1438 C CA . LEU A 1 179 ? 4.756 -5.514 -0.561 1.00 64.38 179 LEU A CA 1
ATOM 1439 C C . LEU A 1 179 ? 5.585 -5.320 -1.843 1.00 64.38 179 LEU A C 1
ATOM 1441 O O . LEU A 1 179 ? 6.796 -5.485 -1.842 1.00 64.38 179 LEU A O 1
ATOM 1445 N N . GLY A 1 180 ? 4.9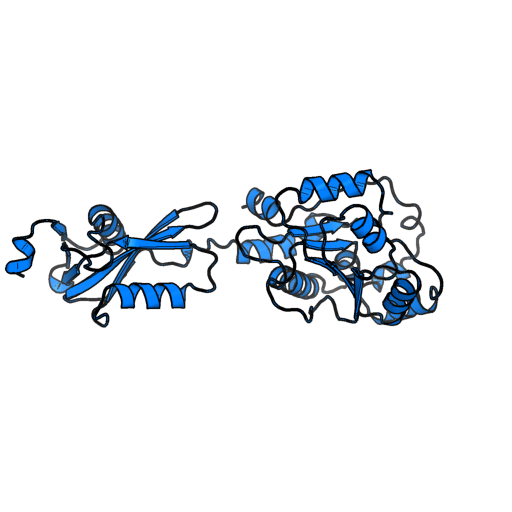62 -4.886 -2.936 1.00 67.31 180 GLY A N 1
ATOM 1446 C CA . GLY A 1 180 ? 5.682 -4.531 -4.155 1.00 67.31 180 GLY A CA 1
ATOM 1447 C C . GLY A 1 180 ? 6.732 -3.441 -3.904 1.00 67.31 180 GLY A C 1
ATOM 1448 O O . GLY A 1 180 ? 6.495 -2.499 -3.145 1.00 67.31 180 GLY A O 1
ATOM 1449 N N . PHE A 1 181 ? 7.893 -3.556 -4.551 1.00 77.00 181 PHE A N 1
ATOM 1450 C CA . PHE A 1 181 ? 9.031 -2.649 -4.360 1.00 77.00 181 PHE A CA 1
ATOM 1451 C C . PHE A 1 181 ? 9.238 -1.690 -5.534 1.00 77.00 181 PHE A C 1
ATOM 1453 O O . PHE A 1 181 ? 9.123 -2.073 -6.694 1.00 77.00 181 PHE A O 1
ATOM 1460 N N . LEU A 1 182 ? 9.641 -0.453 -5.233 1.00 82.62 182 LEU A N 1
ATOM 1461 C CA . LEU A 1 182 ? 10.180 0.497 -6.210 1.00 82.62 182 LEU A CA 1
ATOM 1462 C C . LEU A 1 182 ? 11.696 0.630 -6.027 1.00 82.62 182 LEU A C 1
ATOM 1464 O O . LEU A 1 182 ? 12.155 0.985 -4.939 1.00 82.62 182 LEU A O 1
ATOM 1468 N N . ILE A 1 183 ? 12.463 0.423 -7.098 1.00 82.44 183 ILE A N 1
ATOM 1469 C CA . ILE A 1 183 ? 13.887 0.778 -7.161 1.00 82.44 183 ILE A CA 1
ATOM 1470 C C . ILE A 1 183 ? 14.054 1.970 -8.092 1.00 82.44 183 ILE A C 1
ATOM 1472 O O . ILE A 1 183 ? 13.738 1.890 -9.276 1.00 82.44 183 ILE A O 1
ATOM 1476 N N . GLN A 1 184 ? 14.618 3.052 -7.558 1.00 80.69 184 GLN A N 1
ATOM 1477 C CA . GLN A 1 184 ? 15.011 4.215 -8.347 1.00 80.69 184 GLN A CA 1
ATOM 1478 C C . GLN A 1 184 ? 16.532 4.279 -8.499 1.00 80.69 184 GLN A C 1
ATOM 1480 O O . GLN A 1 184 ? 17.256 4.302 -7.501 1.00 80.69 184 GLN A O 1
ATOM 1485 N N . ILE A 1 185 ? 16.999 4.351 -9.743 1.00 82.25 185 ILE A N 1
ATOM 1486 C CA . ILE A 1 185 ? 18.394 4.587 -10.126 1.00 82.25 185 ILE A CA 1
ATOM 1487 C C . ILE A 1 185 ? 18.457 5.987 -10.739 1.00 82.25 185 ILE A C 1
ATOM 1489 O O . ILE A 1 185 ? 17.781 6.267 -11.726 1.00 82.25 185 ILE A O 1
ATOM 1493 N N . THR A 1 186 ? 19.241 6.871 -10.129 1.00 76.31 186 THR A N 1
ATOM 1494 C CA . THR A 1 186 ? 19.115 8.328 -10.295 1.00 76.31 186 THR A CA 1
ATOM 1495 C C . THR A 1 186 ? 20.408 9.040 -9.900 1.00 76.31 186 THR A C 1
ATOM 1497 O O . THR A 1 186 ? 21.112 8.569 -9.000 1.00 76.31 186 THR A O 1
ATOM 1500 N N . ASP A 1 187 ? 20.710 10.159 -10.563 1.00 71.62 187 ASP A N 1
ATOM 1501 C CA . ASP A 1 187 ? 21.815 11.079 -10.211 1.00 71.62 187 ASP A CA 1
ATOM 1502 C C . ASP A 1 187 ? 21.311 12.341 -9.477 1.00 71.62 187 ASP A C 1
ATOM 1504 O O . ASP A 1 187 ? 22.081 13.229 -9.121 1.00 71.62 187 ASP A O 1
ATOM 1508 N N . GLU A 1 188 ? 20.002 12.433 -9.221 1.00 68.69 188 GLU A N 1
ATOM 1509 C CA . GLU A 1 188 ? 19.392 13.593 -8.569 1.00 68.69 188 GLU A CA 1
ATOM 1510 C C . GLU A 1 188 ? 19.495 13.526 -7.038 1.00 68.69 188 GLU A C 1
ATOM 1512 O O . GLU A 1 188 ? 19.359 12.459 -6.415 1.00 68.69 188 GLU A O 1
ATOM 1517 N N . ASP A 1 189 ? 19.680 14.701 -6.420 1.00 62.66 189 ASP A N 1
ATOM 1518 C CA . ASP A 1 189 ? 19.787 14.839 -4.968 1.00 62.66 189 ASP A CA 1
ATOM 1519 C C . ASP A 1 189 ? 18.546 14.239 -4.282 1.00 62.66 189 ASP A C 1
ATOM 1521 O O . ASP A 1 189 ? 17.412 14.593 -4.638 1.00 62.66 189 ASP A O 1
ATOM 1525 N N . PRO A 1 190 ? 18.732 13.338 -3.297 1.00 55.91 190 PRO A N 1
ATOM 1526 C CA . PRO A 1 190 ? 17.645 12.825 -2.488 1.00 55.91 190 PRO A CA 1
ATOM 1527 C C . PRO A 1 190 ? 16.680 13.916 -2.018 1.00 55.91 190 PRO A C 1
ATOM 1529 O O . PRO A 1 190 ? 15.489 13.720 -2.184 1.00 55.91 190 PRO A O 1
ATOM 1532 N N . GLU A 1 191 ? 17.127 15.074 -1.526 1.00 55.28 191 GLU A N 1
ATOM 1533 C CA . GLU A 1 191 ? 16.234 16.105 -0.962 1.00 55.28 191 GLU A CA 1
ATOM 1534 C C . GLU A 1 191 ? 15.245 16.701 -1.981 1.00 55.28 191 GLU A C 1
ATOM 1536 O O . GLU A 1 191 ? 14.092 16.979 -1.636 1.00 55.28 191 GLU A O 1
ATOM 1541 N N . LEU A 1 192 ? 15.645 16.818 -3.253 1.00 57.38 192 LEU A N 1
ATOM 1542 C CA . LEU A 1 192 ? 14.790 17.314 -4.341 1.00 57.38 192 LEU A CA 1
ATOM 1543 C C . LEU A 1 192 ? 13.668 16.328 -4.703 1.00 57.38 192 LEU A C 1
ATOM 1545 O O . LEU A 1 192 ? 12.608 16.741 -5.177 1.00 57.38 192 LEU A O 1
ATOM 1549 N N . ARG A 1 193 ? 13.884 15.033 -4.449 1.00 57.62 193 ARG A N 1
ATOM 1550 C CA . ARG A 1 193 ? 12.928 13.945 -4.722 1.00 57.62 193 ARG A CA 1
ATOM 1551 C C . ARG A 1 193 ? 12.100 13.587 -3.493 1.00 57.62 193 ARG A C 1
ATOM 1553 O O . ARG A 1 193 ? 10.882 13.448 -3.561 1.00 57.62 193 ARG A O 1
ATOM 1560 N N . ILE A 1 194 ? 12.779 13.481 -2.357 1.00 52.69 194 ILE A N 1
ATOM 1561 C CA . ILE A 1 194 ? 12.287 13.032 -1.059 1.00 52.69 194 ILE A CA 1
ATOM 1562 C C . ILE A 1 194 ? 11.210 13.964 -0.519 1.00 52.69 194 ILE A C 1
ATOM 1564 O O . ILE A 1 194 ? 10.322 13.454 0.134 1.00 52.69 194 ILE A O 1
ATOM 1568 N N . SER A 1 195 ? 11.195 15.269 -0.808 1.00 51.28 195 SER A N 1
ATOM 1569 C CA . SER A 1 195 ? 10.053 16.110 -0.405 1.00 51.28 195 SER A CA 1
ATOM 1570 C C . SER A 1 195 ? 8.735 15.599 -1.007 1.00 51.28 195 SER A C 1
ATOM 1572 O O . SER A 1 195 ? 7.826 15.283 -0.258 1.00 51.28 195 SER A O 1
ATOM 1574 N N . GLY A 1 196 ? 8.635 15.431 -2.330 1.00 50.56 196 GLY A N 1
ATOM 1575 C CA . GLY A 1 196 ? 7.390 14.966 -2.965 1.00 50.56 196 GLY A CA 1
ATOM 1576 C C . GLY A 1 196 ? 7.069 13.496 -2.672 1.00 50.56 196 GLY A C 1
ATOM 1577 O O . GLY A 1 196 ? 5.923 13.147 -2.410 1.00 50.56 196 GLY A O 1
ATOM 1578 N N . ILE A 1 197 ? 8.094 12.636 -2.647 1.00 49.28 197 ILE A N 1
ATOM 1579 C CA . ILE A 1 197 ? 7.938 11.221 -2.283 1.00 49.28 197 ILE A CA 1
ATOM 1580 C C . ILE A 1 197 ? 7.509 11.129 -0.807 1.00 49.28 197 ILE A C 1
ATOM 1582 O O . ILE A 1 197 ? 6.455 10.591 -0.506 1.00 49.28 197 ILE A O 1
ATOM 1586 N N . LEU A 1 198 ? 8.269 11.684 0.140 1.00 49.81 198 LEU A N 1
ATOM 1587 C CA . LEU A 1 198 ? 7.936 11.591 1.563 1.00 49.81 198 LEU A CA 1
ATOM 1588 C C . LEU A 1 198 ? 6.650 12.313 1.930 1.00 49.81 198 LEU A C 1
ATOM 1590 O O . LEU A 1 198 ? 6.005 11.826 2.842 1.00 49.81 198 LEU A O 1
ATOM 1594 N N . ASP A 1 199 ? 6.262 13.412 1.282 1.00 50.25 199 ASP A N 1
ATOM 1595 C CA . ASP A 1 199 ? 4.990 14.079 1.589 1.00 50.25 199 ASP A CA 1
ATOM 1596 C C . ASP A 1 199 ? 3.805 13.163 1.220 1.00 50.25 199 ASP A C 1
ATOM 1598 O O . ASP A 1 199 ? 2.902 12.955 2.030 1.00 50.25 199 ASP A O 1
ATOM 1602 N N . HIS A 1 200 ? 3.853 12.503 0.060 1.00 48.34 200 HIS A N 1
ATOM 1603 C CA . HIS A 1 200 ? 2.843 11.523 -0.356 1.00 48.34 200 HIS A CA 1
ATOM 1604 C C . HIS A 1 20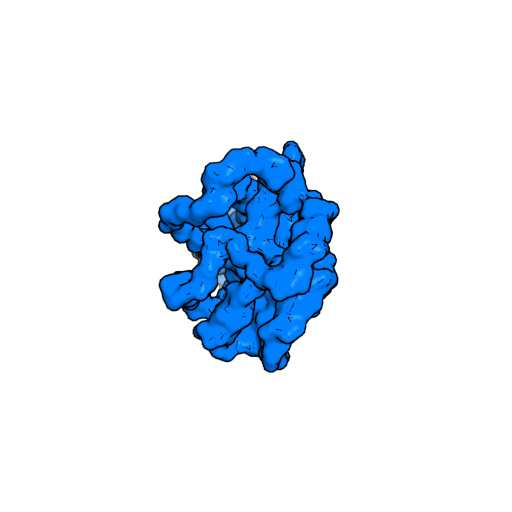0 ? 2.885 10.219 0.429 1.00 48.34 200 HIS A C 1
ATOM 1606 O O . HIS A 1 200 ? 1.856 9.679 0.830 1.00 48.34 200 HIS A O 1
ATOM 1612 N N . PHE A 1 201 ? 4.084 9.714 0.705 1.00 47.47 201 PHE A N 1
ATOM 1613 C CA . PHE A 1 201 ? 4.242 8.533 1.535 1.00 47.47 201 PHE A CA 1
ATOM 1614 C C . PHE A 1 201 ? 3.899 8.837 2.998 1.00 47.47 201 PHE A C 1
ATOM 1616 O O . PHE A 1 201 ? 3.358 7.974 3.670 1.00 47.47 201 PHE A O 1
ATOM 1623 N N . ALA A 1 202 ? 4.086 10.060 3.496 1.00 45.38 202 ALA A N 1
ATOM 1624 C CA . ALA A 1 202 ? 3.568 10.488 4.794 1.00 45.38 202 ALA A CA 1
ATOM 1625 C C . ALA A 1 202 ? 2.034 10.540 4.806 1.00 45.38 202 ALA A C 1
ATOM 1627 O O . ALA A 1 202 ? 1.444 10.281 5.851 1.00 45.38 202 ALA A O 1
ATOM 1628 N N . GLU A 1 203 ? 1.374 10.799 3.672 1.00 44.88 203 GLU A N 1
ATOM 1629 C CA . GLU A 1 203 ? -0.079 10.632 3.534 1.00 44.88 203 GLU A CA 1
ATOM 1630 C C . GLU A 1 203 ? -0.506 9.157 3.454 1.00 44.88 203 GLU A C 1
ATOM 1632 O O . GLU A 1 203 ? -1.472 8.778 4.114 1.00 44.88 203 GLU A O 1
ATOM 1637 N N . LEU A 1 204 ? 0.233 8.302 2.740 1.00 41.91 204 LEU A N 1
ATOM 1638 C CA . LEU A 1 204 ? 0.008 6.844 2.680 1.00 41.91 204 LEU A CA 1
ATOM 1639 C C . LEU A 1 204 ? 0.301 6.125 4.009 1.00 41.91 204 LEU A C 1
ATOM 1641 O O . LEU A 1 204 ? -0.241 5.042 4.248 1.00 41.91 204 LEU A O 1
ATOM 1645 N N . VAL A 1 205 ? 1.169 6.715 4.837 1.00 39.91 205 VAL A N 1
ATOM 1646 C CA . VAL A 1 205 ? 1.637 6.233 6.148 1.00 39.91 205 VAL A CA 1
ATOM 1647 C C . VAL A 1 205 ? 1.029 7.071 7.288 1.00 39.91 205 VAL A C 1
ATOM 1649 O O . VAL A 1 205 ? 1.346 6.831 8.456 1.00 39.91 205 VAL A O 1
ATOM 1652 N N . LYS A 1 206 ? 0.087 7.997 7.004 1.00 45.81 206 LYS A N 1
ATOM 1653 C CA . LYS A 1 206 ? -0.825 8.506 8.046 1.00 45.81 206 LYS A CA 1
ATOM 1654 C C . LYS A 1 206 ? -1.419 7.278 8.717 1.00 45.81 206 LYS A C 1
ATOM 1656 O O . LYS A 1 206 ? -1.865 6.389 7.986 1.00 45.81 206 LYS A O 1
ATOM 1661 N N . PRO A 1 207 ? -1.380 7.164 10.055 1.00 52.12 207 PRO A N 1
ATOM 1662 C CA . PRO A 1 207 ? -1.477 5.852 10.665 1.00 52.12 207 PRO A CA 1
ATOM 1663 C C . PRO A 1 207 ? -2.811 5.237 10.268 1.00 52.12 207 PRO A C 1
ATOM 1665 O O . PRO A 1 207 ? -3.877 5.768 10.576 1.00 52.12 207 PRO A O 1
ATOM 1668 N N . ILE A 1 208 ? -2.738 4.137 9.515 1.00 56.41 208 ILE A N 1
ATOM 1669 C CA . ILE A 1 208 ? -3.890 3.470 8.889 1.00 56.41 208 ILE A CA 1
ATOM 1670 C C . ILE A 1 208 ? -4.954 3.137 9.955 1.00 56.41 208 ILE A C 1
ATOM 1672 O O . ILE A 1 208 ? -6.155 3.079 9.683 1.00 56.41 208 ILE A O 1
ATOM 1676 N N . MET A 1 209 ? -4.495 2.995 11.200 1.00 59.25 209 MET A N 1
ATOM 1677 C CA . MET A 1 209 ? -5.290 2.747 12.389 1.00 59.25 209 MET A CA 1
ATOM 1678 C C . MET A 1 209 ? -5.803 4.014 13.098 1.00 59.25 209 MET A C 1
ATOM 1680 O O . MET A 1 209 ? -6.841 3.918 13.748 1.00 59.25 209 MET A O 1
ATOM 1684 N N . ASP A 1 210 ? -5.166 5.185 12.996 1.00 65.62 210 ASP A N 1
ATOM 1685 C CA . ASP A 1 210 ? -5.579 6.396 13.742 1.00 65.62 210 ASP A CA 1
ATOM 1686 C C . ASP A 1 210 ? -6.934 6.931 13.271 1.00 65.62 210 ASP A C 1
ATOM 1688 O O . ASP A 1 210 ? -7.731 7.411 14.072 1.00 65.62 210 ASP A O 1
ATOM 1692 N N . ASN A 1 211 ? -7.261 6.734 11.992 1.00 74.88 211 ASN A N 1
ATOM 1693 C CA . ASN A 1 211 ? -8.570 7.075 11.431 1.00 74.88 211 ASN A CA 1
ATOM 1694 C C . ASN A 1 211 ? -9.666 6.038 11.744 1.00 74.88 211 ASN A C 1
ATOM 1696 O O . ASN A 1 211 ? -10.765 6.115 11.191 1.00 74.88 211 ASN A O 1
ATOM 1700 N N . ILE A 1 212 ? -9.383 5.010 12.547 1.00 88.44 212 ILE A N 1
ATOM 1701 C CA . ILE A 1 212 ? -10.392 4.069 13.045 1.00 88.44 212 ILE A CA 1
ATOM 1702 C C . ILE A 1 212 ? -10.696 4.466 14.485 1.00 88.44 212 ILE A C 1
ATOM 1704 O O . ILE A 1 212 ? -9.860 4.269 15.363 1.00 88.44 212 ILE A O 1
ATOM 1708 N N . ALA A 1 213 ? -11.891 5.000 14.745 1.00 93.44 213 ALA A N 1
ATOM 1709 C CA . ALA A 1 213 ? -12.290 5.375 16.100 1.00 93.44 213 ALA A CA 1
ATOM 1710 C C . ALA A 1 213 ? -12.191 4.171 17.055 1.00 93.44 213 ALA A C 1
ATOM 1712 O O . ALA A 1 213 ? -12.676 3.082 16.731 1.00 93.44 213 ALA A O 1
ATOM 1713 N N . ASN A 1 214 ? -11.590 4.364 18.233 1.00 96.12 214 ASN A N 1
ATOM 1714 C CA . ASN A 1 214 ? -11.448 3.304 19.238 1.00 96.12 214 ASN A CA 1
ATOM 1715 C C . ASN A 1 214 ? -12.810 2.770 19.699 1.00 96.12 214 ASN A C 1
ATOM 1717 O O . ASN A 1 214 ? -12.969 1.576 19.922 1.00 96.12 214 ASN A O 1
ATOM 1721 N N . VAL A 1 215 ? -13.819 3.635 19.765 1.00 98.19 215 VAL A N 1
ATOM 1722 C CA . VAL A 1 215 ? -15.189 3.260 20.109 1.00 98.19 215 VAL A CA 1
ATOM 1723 C C . VAL A 1 215 ? -16.143 3.954 19.153 1.00 98.19 215 VAL A C 1
ATOM 1725 O O . VAL A 1 215 ? -16.088 5.175 18.990 1.00 98.19 215 VAL A O 1
ATOM 1728 N N . ASP A 1 216 ? -17.052 3.185 18.574 1.00 98.38 216 ASP A N 1
ATOM 1729 C CA . ASP A 1 216 ? -18.193 3.690 17.822 1.00 98.38 216 ASP A CA 1
ATOM 1730 C C . ASP A 1 216 ? -19.419 2.836 18.159 1.00 98.38 216 ASP A C 1
ATOM 1732 O O . ASP A 1 216 ? -19.449 1.641 17.866 1.00 98.38 216 ASP A O 1
ATOM 1736 N N . ILE A 1 217 ? -20.355 3.426 18.901 1.00 98.62 217 ILE A N 1
ATOM 1737 C CA . ILE A 1 217 ? -21.535 2.750 19.443 1.00 98.62 217 ILE A CA 1
ATOM 1738 C C . ILE A 1 217 ? -22.742 3.682 19.370 1.00 98.62 217 ILE A C 1
ATOM 1740 O O . ILE A 1 217 ? -22.560 4.901 19.412 1.00 98.62 217 ILE A O 1
ATOM 1744 N N . ASP A 1 218 ? -23.948 3.118 19.333 1.00 98.25 218 ASP A N 1
ATOM 1745 C CA . ASP A 1 218 ? -25.182 3.907 19.369 1.00 98.25 218 ASP A CA 1
ATOM 1746 C C . ASP A 1 218 ? -25.306 4.746 20.651 1.00 98.25 218 ASP A C 1
ATOM 1748 O O . ASP A 1 218 ? -24.855 4.369 21.740 1.00 98.25 218 ASP A O 1
ATOM 1752 N N . GLU A 1 219 ? -25.954 5.904 20.511 1.00 97.12 219 GLU A N 1
ATOM 1753 C CA . GLU A 1 219 ? -26.038 6.939 21.547 1.00 97.12 219 GLU A CA 1
ATOM 1754 C C . GLU A 1 219 ? -26.791 6.493 22.803 1.00 97.12 219 GLU A C 1
ATOM 1756 O O . GLU A 1 219 ? -26.568 7.056 23.866 1.00 97.12 219 GLU A O 1
ATOM 1761 N N . SER A 1 220 ? -27.677 5.497 22.715 1.00 97.75 220 SER A N 1
ATOM 1762 C CA . SER A 1 220 ? -28.402 4.958 23.869 1.00 97.75 220 SER A CA 1
ATOM 1763 C C . SER A 1 220 ? -29.035 3.596 23.574 1.00 97.75 220 SER A C 1
ATOM 1765 O O . SER A 1 220 ? -29.112 3.152 22.429 1.00 97.75 220 SER A O 1
ATOM 1767 N N . GLY A 1 221 ? -29.530 2.937 24.620 1.00 96.81 221 GLY A N 1
ATOM 1768 C CA . GLY A 1 221 ? -30.338 1.728 24.516 1.00 96.81 221 GLY A CA 1
ATOM 1769 C C . GLY A 1 221 ? -29.547 0.446 24.741 1.00 96.81 221 GLY A C 1
ATOM 1770 O O . GLY A 1 221 ? -28.478 0.441 25.351 1.00 96.81 221 GLY A O 1
ATOM 1771 N N . ARG A 1 222 ? -30.117 -0.676 24.292 1.00 97.56 222 ARG A N 1
ATOM 1772 C CA . ARG A 1 222 ? -29.521 -2.007 24.425 1.00 97.56 222 ARG A CA 1
ATOM 1773 C C . ARG A 1 222 ? -29.236 -2.593 23.057 1.00 97.56 222 ARG A C 1
ATOM 1775 O O . ARG A 1 222 ? -30.156 -2.765 22.264 1.00 97.56 222 ARG A O 1
ATOM 1782 N N . PHE A 1 223 ? -27.994 -2.988 22.829 1.00 98.25 223 PHE A N 1
ATOM 1783 C CA . PHE A 1 223 ? -27.569 -3.494 21.530 1.00 98.25 223 PHE A CA 1
ATOM 1784 C C . PHE A 1 223 ? -26.435 -4.509 21.641 1.00 98.25 223 PHE A C 1
ATOM 1786 O O . PHE A 1 223 ? -25.794 -4.658 22.684 1.00 98.25 223 PHE A O 1
ATOM 1793 N N . LYS A 1 224 ? -26.221 -5.261 20.558 1.00 98.31 224 LYS A N 1
ATOM 1794 C CA . LYS A 1 224 ? -25.082 -6.174 20.430 1.00 98.31 224 LYS A CA 1
ATOM 1795 C C . LYS A 1 224 ? -23.820 -5.365 20.166 1.00 98.31 224 LYS A C 1
ATOM 1797 O O . LYS A 1 224 ? -23.878 -4.310 19.541 1.00 98.31 224 LYS A O 1
ATOM 1802 N N . TYR A 1 225 ? -22.690 -5.873 20.636 1.00 98.62 225 TYR A N 1
ATOM 1803 C CA . TYR A 1 225 ? -21.390 -5.274 20.369 1.00 98.62 225 TYR A CA 1
ATOM 1804 C C . TYR A 1 225 ? -20.338 -6.352 20.104 1.00 98.62 225 TYR A C 1
ATOM 1806 O O . TYR A 1 225 ? -20.443 -7.464 20.633 1.00 98.62 225 TYR A O 1
ATOM 1814 N N . ILE A 1 226 ? -19.317 -6.005 19.325 1.00 98.75 226 ILE A N 1
ATOM 1815 C CA . ILE A 1 226 ? -18.119 -6.818 19.104 1.00 98.75 226 ILE A CA 1
ATOM 1816 C C . ILE A 1 226 ? -16.856 -6.055 19.504 1.00 98.75 226 ILE A C 1
ATOM 1818 O O . ILE A 1 226 ? -16.785 -4.824 19.402 1.00 98.75 226 ILE A O 1
ATOM 1822 N N . LEU A 1 227 ? -15.861 -6.811 19.964 1.00 98.75 227 LEU A N 1
ATOM 1823 C CA . LEU A 1 227 ? -14.501 -6.341 20.178 1.00 98.75 227 LEU A CA 1
ATOM 1824 C C . LEU A 1 227 ? -13.651 -6.810 18.999 1.00 98.75 227 LEU A C 1
ATOM 1826 O O . LEU A 1 227 ? -13.576 -8.003 18.710 1.00 98.75 227 LEU A O 1
ATOM 1830 N N . ILE A 1 228 ? -13.014 -5.864 18.322 1.00 98.44 228 ILE A N 1
ATOM 1831 C CA . ILE A 1 228 ? -12.261 -6.130 17.101 1.00 98.44 228 ILE A CA 1
ATOM 1832 C C . ILE A 1 228 ? -10.802 -5.783 17.355 1.00 98.44 228 ILE A C 1
ATOM 1834 O O . ILE A 1 228 ? -10.489 -4.668 17.775 1.00 98.44 228 ILE A O 1
ATOM 1838 N N . LYS A 1 229 ? -9.906 -6.724 17.076 1.00 96.12 229 LYS A N 1
ATOM 1839 C CA . LYS A 1 229 ? -8.473 -6.485 16.993 1.00 96.12 229 LYS A CA 1
ATOM 1840 C C . LYS A 1 229 ? -8.141 -6.044 15.572 1.00 96.12 229 LYS A C 1
ATOM 1842 O O . LYS A 1 229 ? -8.342 -6.781 14.612 1.00 96.12 229 LYS A O 1
ATOM 1847 N N . VAL A 1 230 ? -7.651 -4.818 15.444 1.00 92.56 230 VAL A N 1
ATOM 1848 C CA . VAL A 1 230 ? -7.184 -4.255 14.177 1.00 92.56 230 VAL A CA 1
ATOM 1849 C C . VAL A 1 230 ? -5.668 -4.279 14.193 1.00 92.56 230 VAL A C 1
ATOM 1851 O O . VAL A 1 230 ? -5.049 -3.710 15.097 1.00 92.56 230 VAL A O 1
ATOM 1854 N N . LYS A 1 231 ? -5.067 -4.925 13.197 1.00 84.38 231 LYS A N 1
ATOM 1855 C CA . LYS A 1 231 ? -3.621 -5.110 13.113 1.00 84.38 231 LYS A CA 1
ATOM 1856 C C . LYS A 1 231 ? -3.074 -4.541 11.809 1.00 84.38 231 LYS A C 1
ATOM 1858 O O . LYS A 1 231 ? -3.574 -4.832 10.731 1.00 84.38 231 LYS A O 1
ATOM 1863 N N . SER A 1 232 ? -2.030 -3.734 11.920 1.00 73.75 232 SER A N 1
ATOM 1864 C CA . SER A 1 232 ? -1.158 -3.340 10.812 1.00 73.75 232 SER A CA 1
ATOM 1865 C C . SER A 1 232 ? 0.149 -4.139 10.870 1.00 73.75 232 SER A C 1
ATOM 1867 O O . SER A 1 232 ? 0.350 -4.955 11.771 1.00 73.75 232 SER A O 1
ATOM 1869 N N . SER A 1 233 ? 1.066 -3.894 9.934 1.00 64.06 233 SER A N 1
ATOM 1870 C CA . SER A 1 233 ? 2.402 -4.503 9.941 1.00 64.06 233 SER A CA 1
ATOM 1871 C C . SER A 1 233 ? 3.231 -4.165 11.188 1.00 64.06 233 SER A C 1
ATOM 1873 O O . SER A 1 233 ? 4.130 -4.924 11.535 1.00 64.06 233 SER A O 1
ATOM 1875 N N . GLU A 1 234 ? 2.946 -3.049 11.867 1.00 62.38 234 GLU A N 1
ATOM 1876 C CA . GLU A 1 234 ? 3.771 -2.546 12.978 1.00 62.38 234 GLU A CA 1
ATOM 1877 C C . GLU A 1 234 ? 3.031 -2.442 14.314 1.00 62.38 234 GLU A C 1
ATOM 1879 O O . GLU A 1 234 ? 3.654 -2.555 15.365 1.00 62.38 234 GLU A O 1
ATOM 1884 N N . ASN A 1 235 ? 1.713 -2.227 14.284 1.00 75.75 235 ASN A N 1
ATOM 1885 C CA . ASN A 1 235 ? 0.906 -1.965 15.473 1.00 75.75 235 ASN A CA 1
ATOM 1886 C C . ASN A 1 235 ? -0.384 -2.777 15.468 1.00 75.75 235 ASN A C 1
ATOM 1888 O O . ASN A 1 235 ? -0.943 -3.081 14.414 1.00 75.75 235 ASN A O 1
ATOM 1892 N N . GLU A 1 236 ? -0.907 -3.037 16.658 1.00 86.75 236 GLU A N 1
ATOM 1893 C CA . GLU A 1 236 ? -2.248 -3.568 16.862 1.00 86.75 236 GLU A CA 1
ATOM 1894 C C . GLU A 1 236 ? -2.998 -2.721 17.888 1.00 86.75 236 GLU A C 1
ATOM 1896 O O . GLU A 1 236 ? -2.398 -2.140 18.793 1.00 86.75 236 GLU A O 1
ATOM 1901 N N . LYS A 1 237 ? -4.315 -2.616 17.722 1.00 93.06 237 LYS A N 1
ATOM 1902 C CA . LYS A 1 237 ? -5.197 -1.980 18.699 1.00 93.06 237 LYS A CA 1
ATOM 1903 C C . LYS A 1 237 ? -6.546 -2.670 18.717 1.00 93.06 237 LYS A C 1
ATOM 1905 O O . LYS A 1 237 ? -6.933 -3.317 17.744 1.00 93.06 237 LYS A O 1
ATOM 1910 N N . TYR A 1 238 ? -7.276 -2.473 19.803 1.00 97.38 238 TYR A N 1
ATOM 1911 C CA . TYR A 1 238 ? -8.648 -2.936 19.920 1.00 97.38 238 TYR A CA 1
ATOM 1912 C C . TYR A 1 238 ? -9.620 -1.796 19.647 1.00 97.38 238 TYR A C 1
ATOM 1914 O O . TYR A 1 238 ? -9.363 -0.648 20.013 1.00 97.38 238 TYR A O 1
ATOM 1922 N N . VAL A 1 239 ? -10.737 -2.119 19.003 1.00 98.12 239 VAL A N 1
ATOM 1923 C CA . VAL A 1 239 ? -11.839 -1.186 18.786 1.00 98.12 239 VAL A CA 1
ATOM 1924 C C . VAL A 1 239 ? -13.175 -1.825 19.156 1.00 98.12 239 VAL A C 1
ATOM 1926 O O . VAL A 1 239 ? -13.377 -3.027 18.982 1.00 98.12 239 VAL A O 1
ATOM 1929 N N . VAL A 1 240 ? -14.092 -1.010 19.673 1.00 98.75 240 VAL A N 1
ATOM 1930 C CA . VAL A 1 240 ? -15.439 -1.412 20.100 1.00 98.75 240 VAL A CA 1
ATOM 1931 C C . VAL A 1 240 ? -16.452 -0.922 19.074 1.00 98.75 240 VAL A C 1
ATOM 1933 O O . VAL A 1 240 ? -16.456 0.263 18.722 1.00 98.75 240 VAL A O 1
ATOM 1936 N N . ARG A 1 241 ? -17.309 -1.828 18.600 1.00 98.75 241 ARG A N 1
ATOM 1937 C CA . ARG A 1 241 ? -18.419 -1.526 17.685 1.00 98.75 241 ARG A CA 1
ATOM 1938 C C . ARG A 1 241 ? -19.716 -2.104 18.226 1.00 98.75 241 ARG A C 1
ATOM 1940 O O . ARG A 1 241 ? -19.720 -3.265 18.628 1.00 98.75 241 ARG A O 1
ATOM 1947 N N . GLY A 1 242 ? -20.798 -1.328 18.256 1.00 98.38 242 GLY A N 1
ATOM 1948 C CA . GLY A 1 242 ? -22.072 -1.795 18.810 1.00 98.38 242 GLY A CA 1
ATOM 1949 C C . GLY A 1 242 ? -23.266 -0.939 18.417 1.00 98.38 242 GLY A C 1
ATOM 1950 O O . GLY A 1 242 ? -23.295 0.249 18.716 1.00 98.38 242 GLY A O 1
ATOM 1951 N N . TYR A 1 243 ? -24.262 -1.554 17.784 1.00 98.31 243 TYR A N 1
ATOM 1952 C CA . TYR A 1 243 ? -25.372 -0.830 17.172 1.00 98.31 243 TYR A CA 1
ATOM 1953 C C . TYR A 1 243 ? -26.695 -1.587 17.317 1.00 98.31 243 TYR A C 1
ATOM 1955 O O . TYR A 1 243 ? -26.732 -2.819 17.261 1.00 98.31 243 TYR A O 1
ATOM 1963 N N . ALA A 1 244 ? -27.792 -0.855 17.485 1.00 97.62 244 ALA A N 1
ATOM 1964 C CA . ALA A 1 244 ? -29.147 -1.371 17.641 1.00 97.62 244 ALA A CA 1
ATOM 1965 C C . ALA A 1 244 ? -29.716 -1.957 16.345 1.00 97.62 244 ALA A C 1
ATOM 1967 O O . ALA A 1 244 ? -30.575 -2.834 16.411 1.00 97.62 244 ALA A O 1
ATOM 1968 N N . TRP A 1 245 ? -29.224 -1.514 15.183 1.00 98.06 245 TRP A N 1
ATOM 1969 C CA . TRP A 1 245 ? -29.643 -2.047 13.883 1.00 98.06 245 TRP A CA 1
ATOM 1970 C C . TRP A 1 245 ? -29.192 -3.498 13.658 1.00 98.06 245 TRP A C 1
ATOM 1972 O O . TRP A 1 245 ? -29.803 -4.203 12.860 1.00 98.06 245 TRP A O 1
ATOM 1982 N N . ALA A 1 246 ? -28.136 -3.945 14.346 1.00 96.44 246 ALA A N 1
ATOM 1983 C CA . ALA A 1 246 ? -27.531 -5.248 14.113 1.00 96.44 246 ALA A CA 1
ATOM 1984 C C . ALA A 1 246 ? -28.322 -6.376 14.794 1.00 96.44 246 ALA A C 1
ATOM 1986 O O . ALA A 1 246 ? -28.346 -6.515 16.029 1.00 96.44 246 ALA A O 1
ATOM 1987 N N . GLU A 1 247 ? -28.941 -7.230 13.979 1.00 95.88 247 GLU A N 1
ATOM 1988 C CA . GLU A 1 247 ? -29.647 -8.414 14.463 1.00 95.88 247 GLU A CA 1
ATOM 1989 C C . GLU A 1 247 ? -28.654 -9.465 14.974 1.00 95.88 247 GLU A C 1
ATOM 1991 O O . GLU A 1 247 ? -28.905 -10.103 16.000 1.00 95.88 247 GLU A O 1
ATOM 1996 N N . PHE A 1 248 ? -27.476 -9.564 14.362 1.00 97.19 248 PHE A N 1
ATOM 1997 C CA . PHE A 1 248 ? -26.401 -10.472 14.741 1.00 97.19 248 PHE A CA 1
ATOM 1998 C C . PHE A 1 248 ? -25.071 -9.734 14.917 1.00 97.19 248 PHE A C 1
ATOM 2000 O O . PHE A 1 248 ? -24.822 -8.677 14.349 1.00 97.19 248 PHE A O 1
ATOM 2007 N N . HIS A 1 249 ? -24.165 -10.315 15.710 1.00 98.44 249 HIS A N 1
ATOM 2008 C CA . HIS A 1 249 ? -22.800 -9.794 15.856 1.00 98.44 249 HIS A CA 1
ATOM 2009 C C . HIS A 1 249 ? -22.033 -9.777 14.530 1.00 98.44 249 HIS A C 1
ATOM 2011 O O . HIS A 1 249 ? -21.201 -8.898 14.327 1.00 98.44 249 HIS A O 1
ATOM 2017 N N . ALA A 1 250 ? -22.313 -10.743 13.649 1.00 97.69 250 ALA A N 1
ATOM 2018 C CA . ALA A 1 250 ? -21.692 -10.845 12.333 1.00 97.69 250 ALA A CA 1
ATOM 2019 C C . ALA A 1 250 ? -22.038 -9.648 11.438 1.00 97.69 250 ALA A C 1
ATOM 2021 O O . ALA A 1 250 ? -21.163 -9.171 10.731 1.00 97.69 250 ALA A O 1
ATOM 2022 N N . ASP A 1 251 ? -23.245 -9.084 11.555 1.00 98.06 251 ASP A N 1
ATOM 2023 C CA . ASP A 1 251 ? -23.639 -7.913 10.764 1.00 98.06 251 ASP A CA 1
ATOM 2024 C C . ASP A 1 251 ? -22.732 -6.706 11.062 1.00 98.06 251 ASP A C 1
ATOM 2026 O O . ASP A 1 251 ? -22.327 -5.975 10.160 1.00 98.06 251 ASP A O 1
ATOM 2030 N N . ILE A 1 252 ? -22.354 -6.532 12.337 1.00 98.44 252 ILE A N 1
ATOM 2031 C CA . ILE A 1 252 ? -21.436 -5.472 12.777 1.00 98.44 252 ILE A CA 1
ATOM 2032 C C . ILE A 1 252 ? -20.041 -5.690 12.183 1.00 98.44 252 ILE A C 1
ATOM 2034 O O . ILE A 1 252 ? -19.392 -4.727 11.771 1.00 98.44 252 ILE A O 1
ATOM 2038 N N . LEU A 1 253 ? -19.575 -6.943 12.153 1.00 97.69 253 LEU A N 1
ATOM 2039 C CA . LEU A 1 253 ? -18.274 -7.286 11.584 1.00 97.69 253 LEU A CA 1
ATOM 2040 C C . LEU A 1 253 ? -18.263 -7.041 10.074 1.00 97.69 253 LEU A C 1
ATOM 2042 O O . LEU A 1 253 ? -17.372 -6.347 9.598 1.00 97.69 253 LEU A O 1
ATOM 2046 N N . ASP A 1 254 ? -19.277 -7.519 9.354 1.00 96.12 254 ASP A N 1
ATOM 2047 C CA . ASP A 1 254 ? -19.411 -7.345 7.907 1.00 96.12 254 ASP A CA 1
ATOM 2048 C C . ASP A 1 254 ? -19.399 -5.865 7.511 1.00 96.12 254 ASP A C 1
ATOM 2050 O O . ASP A 1 254 ? -18.741 -5.476 6.543 1.00 96.12 254 ASP A O 1
ATOM 2054 N N . GLU A 1 255 ? -20.124 -5.018 8.244 1.00 96.44 255 GLU A N 1
ATOM 2055 C CA . GLU A 1 255 ? -20.157 -3.579 7.974 1.00 96.44 255 GLU A CA 1
ATOM 2056 C C . GLU A 1 255 ? -18.816 -2.911 8.296 1.00 96.44 255 GLU A C 1
ATOM 2058 O O . GLU A 1 255 ? -18.318 -2.085 7.524 1.00 96.44 255 GLU A O 1
ATOM 2063 N N . PHE A 1 256 ? -18.174 -3.317 9.395 1.00 96.06 256 PHE A N 1
ATOM 2064 C CA . PHE A 1 256 ? -16.848 -2.827 9.750 1.00 96.06 256 PHE A CA 1
ATOM 2065 C C . PHE A 1 256 ? -15.793 -3.233 8.710 1.00 96.06 256 PHE A C 1
ATOM 2067 O O . PHE A 1 256 ? -14.990 -2.397 8.295 1.00 96.06 256 PHE A O 1
ATOM 2074 N N . GLU A 1 257 ? -15.800 -4.477 8.239 1.00 91.62 257 GLU A N 1
ATOM 2075 C CA . GLU A 1 257 ? -14.897 -4.955 7.192 1.00 91.62 257 GLU A CA 1
ATOM 2076 C C . GLU A 1 257 ? -15.146 -4.242 5.863 1.00 91.62 257 GLU A C 1
ATOM 2078 O O . GLU A 1 257 ? -14.192 -3.815 5.216 1.00 91.62 257 GLU A O 1
ATOM 2083 N N . LYS A 1 258 ? -16.408 -4.026 5.466 1.00 89.06 258 LYS A N 1
ATOM 2084 C CA . LYS A 1 258 ? -16.743 -3.251 4.257 1.00 89.06 258 LYS A CA 1
ATOM 2085 C C . LYS A 1 258 ? -16.202 -1.825 4.330 1.00 89.06 258 LYS A C 1
ATOM 2087 O O . LYS A 1 258 ? -15.547 -1.387 3.387 1.00 89.06 258 LYS A O 1
ATOM 2092 N N . ALA A 1 259 ? -16.419 -1.126 5.444 1.00 86.62 259 ALA A N 1
ATOM 2093 C CA . ALA A 1 259 ? -15.963 0.253 5.633 1.00 86.62 259 ALA A CA 1
ATOM 2094 C C . ALA A 1 259 ? -14.430 0.393 5.704 1.00 86.62 259 ALA A C 1
ATOM 2096 O O . ALA A 1 259 ? -13.892 1.490 5.532 1.00 86.62 259 ALA A O 1
ATOM 2097 N N . ASN A 1 260 ? -13.718 -0.707 5.968 1.00 84.81 260 AS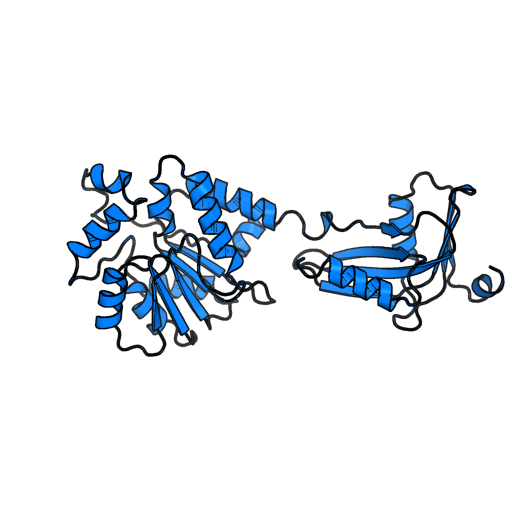N A N 1
ATOM 2098 C CA . ASN A 1 260 ? -12.265 -0.732 6.107 1.00 84.81 260 ASN A CA 1
ATOM 2099 C C . ASN A 1 260 ? -11.573 -1.627 5.062 1.00 84.81 260 ASN A C 1
ATOM 2101 O O . ASN A 1 260 ? -10.375 -1.856 5.183 1.00 84.81 260 ASN A O 1
ATOM 2105 N N . ARG A 1 261 ? -12.282 -2.081 4.018 1.00 74.25 261 ARG A N 1
ATOM 2106 C CA . ARG A 1 261 ? -11.756 -2.999 2.990 1.00 74.25 261 ARG A CA 1
ATOM 2107 C C . ARG A 1 261 ? -10.540 -2.442 2.255 1.00 74.25 261 ARG A C 1
ATOM 2109 O O . ARG A 1 261 ? -9.600 -3.174 1.977 1.00 74.25 261 ARG A O 1
ATOM 2116 N N . ASP A 1 262 ? -10.563 -1.145 1.968 1.00 65.25 262 ASP A N 1
ATOM 2117 C CA . ASP A 1 262 ? -9.473 -0.460 1.267 1.00 65.25 262 ASP A CA 1
ATOM 2118 C C . ASP A 1 262 ? -8.359 -0.003 2.226 1.00 65.25 262 ASP A C 1
ATOM 2120 O O . ASP A 1 262 ? -7.384 0.631 1.816 1.00 65.25 262 ASP A O 1
ATOM 2124 N N . ARG A 1 263 ? -8.487 -0.299 3.529 1.00 69.56 263 ARG A N 1
ATOM 2125 C CA . ARG A 1 263 ? -7.460 0.005 4.526 1.00 69.56 263 ARG A CA 1
ATOM 2126 C C . ARG A 1 263 ? -6.521 -1.188 4.661 1.00 69.56 263 ARG A C 1
ATOM 2128 O O . ARG A 1 263 ? -6.945 -2.330 4.771 1.00 69.56 263 ARG A O 1
ATOM 2135 N N . ARG A 1 264 ? -5.219 -0.905 4.716 1.00 69.62 264 ARG A N 1
ATOM 2136 C CA . ARG A 1 264 ? -4.138 -1.889 4.901 1.00 69.62 26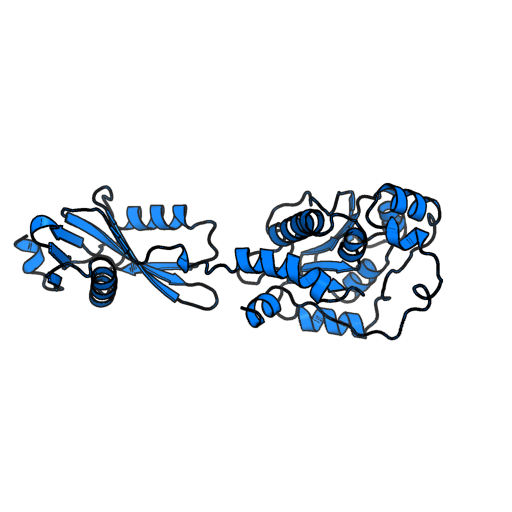4 ARG A CA 1
ATOM 2137 C C . ARG A 1 264 ? -4.079 -2.410 6.350 1.00 69.62 264 ARG A C 1
ATOM 2139 O O . ARG A 1 264 ? -3.098 -2.170 7.053 1.00 69.62 264 ARG A O 1
ATOM 2146 N N . VAL A 1 265 ? -5.150 -3.049 6.825 1.00 79.75 265 VAL A N 1
ATOM 2147 C CA . VAL A 1 265 ? -5.249 -3.652 8.166 1.00 79.75 265 VAL A CA 1
ATOM 2148 C C . VAL A 1 265 ? -5.877 -5.038 8.110 1.00 79.75 265 VAL A C 1
ATOM 2150 O O . VAL A 1 265 ? -6.856 -5.259 7.406 1.00 79.75 265 VAL A O 1
ATOM 2153 N N . ALA A 1 266 ? -5.344 -5.957 8.907 1.00 82.19 266 ALA A N 1
ATOM 2154 C CA . ALA A 1 266 ? -6.023 -7.192 9.255 1.00 82.19 266 ALA A CA 1
ATOM 2155 C C . ALA A 1 266 ? -7.073 -6.910 10.338 1.00 82.19 266 ALA A C 1
ATOM 2157 O O . ALA A 1 266 ? -6.826 -6.152 11.284 1.00 82.19 266 ALA A O 1
ATOM 2158 N N . ILE A 1 267 ? -8.242 -7.522 10.184 1.00 92.31 267 ILE A N 1
ATOM 2159 C CA . ILE A 1 267 ? -9.395 -7.369 11.069 1.00 92.31 267 ILE A CA 1
ATOM 2160 C C . ILE A 1 267 ? -9.690 -8.740 11.668 1.00 92.31 267 ILE A C 1
ATOM 2162 O O . ILE A 1 267 ? -9.874 -9.712 10.944 1.00 92.31 267 ILE A O 1
ATOM 2166 N N . GLU A 1 268 ? -9.716 -8.817 12.993 1.00 94.06 268 GLU A N 1
ATOM 2167 C CA . GLU A 1 268 ? -10.032 -10.039 13.726 1.00 94.06 268 GLU A CA 1
ATOM 2168 C C . GLU A 1 268 ? -11.090 -9.724 14.788 1.00 94.06 268 GLU A C 1
ATOM 2170 O O . GLU A 1 268 ? -10.860 -8.928 15.700 1.00 94.06 268 GLU A O 1
ATOM 2175 N N . CYS A 1 269 ? -12.268 -10.341 14.690 1.00 97.69 269 CYS A N 1
ATOM 2176 C CA . CYS A 1 269 ? -13.270 -10.258 15.748 1.00 97.69 269 CYS A CA 1
ATOM 2177 C C . CYS A 1 269 ? -12.887 -11.203 16.893 1.00 97.69 269 CYS A C 1
ATOM 2179 O O . CYS A 1 269 ? -13.020 -12.418 16.772 1.00 97.69 269 CYS A O 1
ATOM 2181 N N . VAL A 1 270 ? -12.451 -10.641 18.021 1.00 97.94 270 VAL A N 1
ATOM 2182 C CA . VAL A 1 270 ? -11.943 -11.396 19.185 1.00 97.94 270 VAL A CA 1
ATOM 2183 C C . VAL A 1 270 ? -13.024 -11.694 20.233 1.00 97.94 270 VAL A C 1
ATOM 2185 O O . VAL A 1 270 ? -12.725 -12.068 21.364 1.00 97.94 270 VAL A O 1
ATOM 2188 N N . GLY A 1 271 ? -14.291 -11.486 19.876 1.00 98.06 271 GLY A N 1
ATOM 2189 C CA . GLY A 1 271 ? -15.451 -11.809 20.699 1.00 98.06 271 GLY A CA 1
ATOM 2190 C C . GLY A 1 271 ? -16.532 -10.739 20.641 1.00 98.06 271 GLY A C 1
ATOM 2191 O O . GLY A 1 271 ? -16.389 -9.696 20.002 1.00 98.06 271 GLY A O 1
ATOM 2192 N N . GLY A 1 272 ? -17.631 -10.972 21.352 1.00 97.81 272 GLY A N 1
ATOM 2193 C CA . GLY A 1 272 ? -18.668 -9.958 21.507 1.00 97.81 272 GLY A CA 1
ATOM 2194 C C . GLY A 1 272 ? -19.489 -10.120 22.771 1.00 97.81 272 GLY A C 1
ATOM 2195 O O . GLY A 1 272 ? -19.185 -10.940 23.634 1.00 97.81 272 GLY A O 1
ATOM 2196 N N . GLY A 1 273 ? -20.541 -9.317 22.856 1.00 97.38 273 GLY A N 1
ATOM 2197 C CA . GLY A 1 273 ? -21.498 -9.302 23.954 1.00 97.38 273 GLY A CA 1
ATOM 2198 C C . GLY A 1 273 ? -22.633 -8.328 23.665 1.00 97.38 273 GLY A C 1
ATOM 2199 O O . GLY A 1 273 ? -23.055 -8.156 22.517 1.00 97.38 273 GLY A O 1
ATOM 2200 N N . ARG A 1 274 ? -23.137 -7.676 24.703 1.00 97.69 274 ARG A N 1
ATOM 2201 C CA . ARG A 1 274 ? -24.141 -6.616 24.635 1.00 97.69 274 ARG A CA 1
ATOM 2202 C C . ARG A 1 274 ? -23.688 -5.408 25.437 1.00 97.69 274 ARG A C 1
ATOM 2204 O O . ARG A 1 274 ? -22.934 -5.530 26.400 1.00 97.69 274 ARG A O 1
ATOM 2211 N N . ILE A 1 275 ? -24.180 -4.254 25.022 1.00 98.31 275 ILE A N 1
ATOM 2212 C CA . ILE A 1 275 ? -24.039 -2.992 25.733 1.00 98.31 275 ILE A CA 1
ATOM 2213 C C . ILE A 1 275 ? -25.437 -2.521 26.124 1.00 98.31 275 ILE A C 1
ATOM 2215 O O . ILE A 1 275 ? -26.377 -2.610 25.332 1.00 98.31 275 ILE A O 1
ATOM 2219 N N . LEU A 1 276 ? -25.570 -2.045 27.360 1.00 97.62 276 LEU A N 1
ATOM 2220 C CA . LEU A 1 276 ? -26.664 -1.191 27.808 1.00 97.62 276 LEU A CA 1
ATOM 2221 C C . LEU A 1 276 ? -26.082 0.206 28.035 1.00 97.62 276 LEU A C 1
ATOM 2223 O O . LEU A 1 276 ? -25.268 0.389 28.939 1.00 97.62 276 LEU A O 1
ATOM 2227 N N . HIS A 1 277 ? -26.476 1.159 27.199 1.00 98.31 277 HIS A N 1
ATOM 2228 C CA . HIS A 1 277 ? -26.019 2.541 27.226 1.00 98.31 277 HIS A CA 1
ATOM 2229 C C . HIS A 1 277 ? -27.159 3.448 27.706 1.00 98.31 277 HIS A C 1
ATOM 2231 O O . HIS A 1 277 ? -28.187 3.578 27.042 1.00 98.31 277 HIS A O 1
ATOM 2237 N N . GLU A 1 278 ? -26.988 4.070 28.872 1.00 97.62 278 GLU A N 1
ATOM 2238 C CA . GLU A 1 278 ? -27.988 4.928 29.514 1.00 97.62 278 GLU A CA 1
ATOM 2239 C C . GLU A 1 278 ? -27.405 6.332 29.770 1.00 97.62 278 GLU A C 1
ATOM 2241 O O . GLU A 1 278 ? -26.930 6.609 30.878 1.00 97.62 278 GLU A O 1
ATOM 2246 N N . PRO A 1 279 ? -27.442 7.239 28.772 1.00 97.19 279 PRO A N 1
ATOM 2247 C CA . PRO A 1 279 ? -26.875 8.586 28.893 1.00 97.19 279 PRO A CA 1
ATOM 2248 C C . PRO A 1 279 ? -27.465 9.410 30.037 1.00 97.19 279 PRO A C 1
ATOM 2250 O O . PRO A 1 279 ? -26.728 10.086 30.748 1.00 97.19 279 PRO A O 1
ATOM 2253 N N . GLU A 1 280 ? -28.774 9.285 30.281 1.00 96.75 280 GLU A N 1
ATOM 2254 C CA . GLU A 1 280 ? -29.476 9.976 31.376 1.00 96.75 280 GLU A CA 1
ATOM 2255 C C . GLU A 1 280 ? -28.919 9.608 32.759 1.00 96.75 280 GLU A C 1
ATOM 2257 O O . GLU A 1 280 ? -28.883 10.424 33.678 1.00 96.75 280 GLU A O 1
ATOM 2262 N N . LYS A 1 281 ? -28.445 8.366 32.908 1.00 96.56 281 LYS A N 1
ATOM 2263 C CA . LYS A 1 281 ? -27.782 7.876 34.125 1.00 96.56 281 LYS A CA 1
ATOM 2264 C C . LYS A 1 281 ? -26.268 8.041 34.068 1.00 96.56 281 LYS A C 1
ATOM 2266 O O . LYS A 1 281 ? -25.586 7.722 35.045 1.00 96.56 281 LYS A O 1
ATOM 2271 N N . LYS A 1 282 ? -25.738 8.519 32.935 1.00 97.75 282 LYS A N 1
ATOM 2272 C CA . LYS A 1 282 ? -24.310 8.557 32.633 1.00 97.75 282 LYS A CA 1
ATOM 2273 C C . LYS A 1 282 ? -23.663 7.197 32.904 1.00 97.75 282 LYS A C 1
ATOM 2275 O O . LYS A 1 282 ? -22.642 7.110 33.595 1.00 97.75 282 LYS A O 1
ATOM 2280 N N . SER A 1 283 ? -24.302 6.128 32.417 1.00 97.81 283 SER A N 1
ATOM 2281 C CA . SER A 1 283 ? -23.850 4.760 32.661 1.00 97.81 283 SER A CA 1
ATOM 2282 C C . SER A 1 283 ? -23.818 3.873 31.423 1.00 97.81 283 SER A C 1
ATOM 2284 O O . SER A 1 283 ? -24.689 3.948 30.558 1.00 97.81 283 SER A O 1
ATOM 2286 N N . ILE A 1 284 ? -22.820 2.991 31.378 1.00 98.50 284 ILE A N 1
ATOM 2287 C CA . ILE A 1 284 ? -22.670 1.941 30.369 1.00 98.50 284 ILE A CA 1
ATOM 2288 C C . ILE A 1 284 ? -22.372 0.612 31.073 1.00 98.50 284 ILE A C 1
ATOM 2290 O O . ILE A 1 284 ? -21.456 0.524 31.895 1.00 98.50 284 ILE A O 1
ATOM 2294 N N . LEU A 1 285 ? -23.123 -0.434 30.729 1.00 97.94 285 LEU A N 1
ATOM 2295 C CA . LEU A 1 285 ? -22.881 -1.806 31.178 1.00 97.94 285 LEU A CA 1
ATOM 2296 C C . LEU A 1 285 ? -22.565 -2.705 29.979 1.00 97.94 285 LEU A C 1
ATOM 2298 O O . LEU A 1 285 ? -23.374 -2.817 29.057 1.00 97.94 285 LEU A O 1
ATOM 2302 N N . VAL A 1 286 ? -21.414 -3.375 30.022 1.00 98.25 286 VAL A N 1
ATOM 2303 C CA . VAL A 1 286 ? -20.976 -4.376 29.034 1.00 98.25 286 VAL A CA 1
ATOM 2304 C C . VAL A 1 286 ? -21.198 -5.784 29.593 1.00 98.25 286 VAL A C 1
ATOM 2306 O O . VAL A 1 286 ? -20.795 -6.067 30.718 1.00 98.25 286 VAL A O 1
ATOM 2309 N N . TYR A 1 287 ? -21.858 -6.678 28.858 1.00 96.19 287 TYR A N 1
ATOM 2310 C CA . TYR A 1 287 ? -22.218 -7.994 29.401 1.00 96.19 287 TYR A CA 1
ATOM 2311 C C . TYR A 1 287 ? -22.549 -9.040 28.333 1.00 96.19 287 TYR A C 1
ATOM 2313 O O . TYR A 1 287 ? -22.908 -8.719 27.200 1.00 96.19 287 TYR A O 1
ATOM 2321 N N . GLY A 1 288 ? -22.527 -10.314 28.726 1.00 94.31 288 GLY A N 1
ATOM 2322 C CA . GLY A 1 288 ? -22.906 -11.446 27.877 1.00 94.31 288 GLY A CA 1
ATOM 2323 C C . GLY A 1 288 ? -21.943 -11.720 26.722 1.00 94.31 288 GLY A C 1
ATOM 2324 O O . GLY A 1 288 ? -20.887 -11.125 26.617 1.00 94.31 288 GLY A O 1
ATOM 2325 N N . TYR A 1 289 ? -22.307 -12.637 25.828 1.00 95.31 289 TYR A N 1
ATOM 2326 C CA . TYR A 1 289 ? -21.392 -13.145 24.801 1.00 95.31 289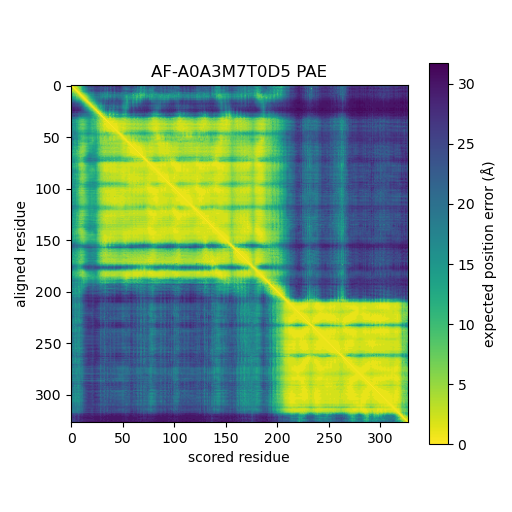 TYR A CA 1
ATOM 2327 C C . TYR A 1 289 ? -21.998 -13.110 23.390 1.00 95.31 289 TYR A C 1
ATOM 2329 O O . TYR A 1 289 ? -23.214 -12.944 23.220 1.00 95.31 289 TYR A O 1
ATOM 2337 N N . SER A 1 290 ? -21.143 -13.268 22.377 1.00 95.75 290 SER A N 1
ATOM 2338 C CA . SER A 1 290 ? -21.547 -13.545 20.996 1.00 95.75 290 SER A CA 1
ATOM 2339 C C . SER A 1 290 ? -21.673 -15.047 20.765 1.00 95.75 290 SER A C 1
ATOM 2341 O O . SER A 1 290 ? -20.752 -15.797 21.076 1.00 95.75 290 SER A O 1
ATOM 2343 N N . LEU A 1 291 ? -22.780 -15.495 20.165 1.00 91.31 291 LEU A N 1
ATOM 2344 C CA . LEU A 1 291 ? -22.935 -16.902 19.770 1.00 91.31 291 LEU A CA 1
ATOM 2345 C C . LEU A 1 291 ? -21.912 -17.314 18.701 1.00 91.31 291 LEU A C 1
ATOM 2347 O O . LEU A 1 291 ? -21.438 -18.444 18.726 1.00 91.31 291 LEU A O 1
ATOM 2351 N N . GLY A 1 292 ? -21.576 -16.407 17.777 1.00 92.88 292 GLY A N 1
ATOM 2352 C CA . GLY A 1 292 ? -20.658 -16.689 16.670 1.00 92.88 292 GLY A CA 1
ATOM 2353 C C . GLY A 1 292 ? -19.182 -16.471 17.008 1.00 92.88 292 GLY A C 1
ATOM 2354 O O . GLY A 1 292 ? -18.330 -17.173 16.480 1.00 92.88 292 GLY A O 1
ATOM 2355 N N . PHE A 1 293 ? -18.879 -15.520 17.897 1.00 95.31 293 PHE A N 1
ATOM 2356 C CA . PHE A 1 293 ? -17.499 -15.096 18.186 1.00 95.31 293 PHE A CA 1
ATOM 2357 C C . PHE A 1 293 ? -17.053 -15.376 19.626 1.00 95.31 293 PHE A C 1
ATOM 2359 O O . PHE A 1 293 ? -15.911 -15.108 19.979 1.00 95.31 293 PHE A O 1
ATOM 2366 N N . GLY A 1 294 ? -17.937 -15.901 20.475 1.00 96.25 294 GLY A N 1
ATOM 2367 C CA . GLY A 1 294 ? -17.648 -16.138 21.885 1.00 96.25 294 GLY A CA 1
ATOM 2368 C C . GLY A 1 294 ? -17.675 -14.872 22.746 1.00 96.25 294 GLY A C 1
ATOM 2369 O O . GLY A 1 294 ? -18.169 -13.808 22.350 1.00 96.25 294 GLY A O 1
ATOM 2370 N N . LEU A 1 295 ? -17.186 -15.020 23.977 1.00 96.19 295 LEU A N 1
ATOM 2371 C CA . LEU A 1 295 ? -17.113 -13.959 24.979 1.00 96.19 295 LEU A CA 1
ATOM 2372 C C . LEU A 1 295 ? -15.916 -13.042 24.688 1.00 96.19 295 LEU A C 1
ATOM 2374 O O . LEU A 1 295 ? -14.781 -13.509 24.667 1.00 96.19 295 LEU A O 1
ATOM 2378 N N . ALA A 1 296 ? -16.168 -11.746 24.493 1.00 97.25 296 ALA A N 1
ATOM 2379 C CA . ALA A 1 296 ? -15.096 -10.752 24.416 1.00 97.25 296 ALA A CA 1
ATOM 2380 C C . ALA A 1 296 ? -14.426 -10.529 25.781 1.00 97.25 296 ALA A C 1
ATOM 2382 O O . ALA A 1 296 ? -15.069 -10.643 26.824 1.00 97.25 296 ALA A O 1
ATOM 2383 N N . ASP A 1 297 ? -13.172 -10.068 25.777 1.00 97.69 297 ASP A N 1
ATOM 2384 C CA . ASP A 1 297 ? -12.588 -9.441 26.964 1.00 97.69 297 ASP A CA 1
ATOM 2385 C C . ASP A 1 297 ? -13.272 -8.082 27.220 1.00 97.69 297 ASP A C 1
ATOM 2387 O O . ASP A 1 297 ? -12.912 -7.028 26.678 1.00 97.69 297 ASP A O 1
ATOM 2391 N N . HIS A 1 298 ? -14.327 -8.110 28.037 1.00 97.75 298 HIS A N 1
ATOM 2392 C CA . HIS A 1 298 ? -15.102 -6.920 28.373 1.00 97.75 298 HIS A CA 1
ATOM 2393 C C . HIS A 1 298 ? -14.286 -5.871 29.127 1.00 97.75 298 HIS A C 1
ATOM 2395 O O . HIS A 1 298 ? -14.650 -4.695 29.091 1.00 97.75 298 HIS A O 1
ATOM 2401 N N . LYS A 1 299 ? -13.176 -6.253 29.770 1.00 97.81 299 LYS A N 1
ATOM 2402 C CA . LYS A 1 299 ? -12.311 -5.300 30.461 1.00 97.81 299 LYS A CA 1
ATOM 2403 C C . LYS A 1 299 ? -11.673 -4.335 29.463 1.00 97.81 299 LYS A C 1
ATOM 2405 O O . LYS A 1 299 ? -11.780 -3.128 29.663 1.00 97.81 299 LYS A O 1
ATOM 2410 N N . ILE A 1 300 ? -11.129 -4.854 28.356 1.00 98.19 300 ILE A N 1
ATOM 2411 C CA . ILE A 1 300 ? -10.590 -4.033 27.254 1.00 98.19 300 ILE A CA 1
ATOM 2412 C C . ILE A 1 300 ? -11.682 -3.106 26.709 1.00 98.19 300 ILE A C 1
ATOM 2414 O O . ILE A 1 300 ? -11.463 -1.915 26.499 1.00 98.19 300 ILE A O 1
ATOM 2418 N N . SER A 1 301 ? -12.893 -3.641 26.527 1.00 98.44 301 SER A N 1
ATOM 2419 C CA . SER A 1 301 ? -14.027 -2.862 26.012 1.00 98.44 301 SER A CA 1
ATOM 2420 C C . SER A 1 301 ? -14.392 -1.703 26.952 1.00 98.44 301 SER A C 1
ATOM 2422 O O . SER A 1 301 ? -14.588 -0.578 26.500 1.00 98.44 301 SER A O 1
ATOM 2424 N N . VAL A 1 302 ? -14.447 -1.957 28.263 1.00 98.31 302 VAL A N 1
ATOM 2425 C CA . VAL A 1 302 ? -14.741 -0.951 29.295 1.00 98.31 302 VAL A CA 1
ATOM 2426 C C . VAL A 1 302 ? -13.650 0.112 29.401 1.00 98.31 302 VAL A C 1
ATOM 2428 O O . VAL A 1 302 ? -13.981 1.277 29.602 1.00 98.31 302 VAL A O 1
ATOM 2431 N N . GLU A 1 303 ? -12.374 -0.250 29.265 1.0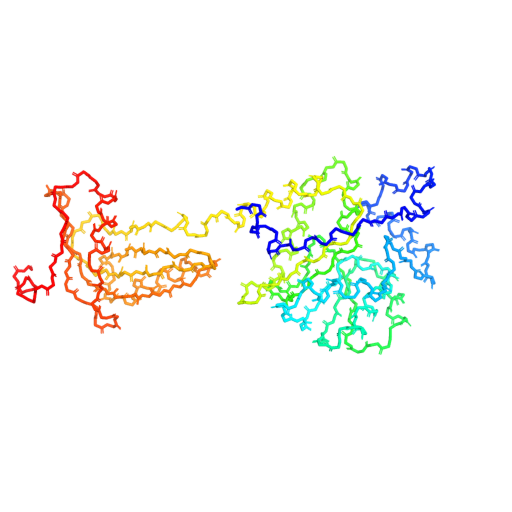0 98.31 303 GLU A N 1
ATOM 2432 C CA . GLU A 1 303 ? -11.266 0.716 29.264 1.00 98.31 303 GLU A CA 1
ATOM 2433 C C . GLU A 1 303 ? -11.398 1.703 28.094 1.00 98.31 303 GLU A C 1
ATOM 2435 O O . GLU A 1 303 ? -11.423 2.913 28.318 1.00 98.31 303 GLU A O 1
ATOM 2440 N N . LEU A 1 304 ? -11.639 1.205 26.876 1.00 98.25 304 LEU A N 1
ATOM 2441 C CA . LEU A 1 304 ? -11.865 2.052 25.696 1.00 98.25 304 LEU A CA 1
ATOM 2442 C C . LEU A 1 304 ? -13.129 2.921 25.825 1.00 98.25 304 LEU A C 1
ATOM 2444 O O . LEU A 1 304 ? -13.149 4.079 25.406 1.00 98.25 304 LEU A O 1
ATOM 2448 N N . LEU A 1 305 ? -14.198 2.382 26.420 1.00 98.50 305 LEU A N 1
ATOM 2449 C CA . LEU A 1 305 ? -15.426 3.136 26.685 1.00 98.50 305 LEU A CA 1
ATOM 2450 C C . LEU A 1 305 ? -15.193 4.262 27.700 1.00 98.50 305 LEU A C 1
ATOM 2452 O O . LEU A 1 305 ? -15.701 5.360 27.496 1.00 98.50 305 LEU A O 1
ATOM 2456 N N . LYS A 1 306 ? -14.402 4.026 28.753 1.00 98.25 306 LYS A N 1
ATOM 2457 C CA . LYS A 1 306 ? -14.032 5.056 29.740 1.00 98.25 306 LYS A CA 1
ATOM 2458 C C . LYS A 1 306 ? -13.224 6.191 29.129 1.00 98.25 306 LYS A C 1
ATOM 2460 O O . LYS A 1 306 ? -13.419 7.334 29.524 1.00 98.25 306 LYS A O 1
ATOM 2465 N N . GLU A 1 307 ? -12.357 5.894 28.165 1.00 97.12 307 GLU A N 1
ATOM 2466 C CA . GLU A 1 307 ? -11.627 6.930 27.429 1.00 97.12 307 GLU A CA 1
ATOM 2467 C C . GLU A 1 307 ? -12.572 7.823 26.612 1.00 97.12 307 GLU A C 1
ATOM 2469 O O . GLU A 1 307 ? -12.434 9.045 26.638 1.00 97.12 307 GLU A O 1
ATOM 2474 N N . LYS A 1 308 ? -13.554 7.236 25.908 1.00 97.69 308 LYS A N 1
ATOM 2475 C CA . LYS A 1 308 ? -14.505 8.002 25.079 1.00 97.69 308 LYS A CA 1
ATOM 2476 C C . LYS A 1 308 ? -15.550 8.758 25.905 1.00 97.69 308 LYS A C 1
ATOM 2478 O O . LYS A 1 308 ? -15.892 9.886 25.563 1.00 97.69 308 LYS A O 1
ATOM 2483 N N . PHE A 1 309 ? -16.060 8.143 26.966 1.00 97.25 309 PHE A N 1
ATOM 2484 C CA . PHE A 1 309 ? -17.133 8.664 27.817 1.00 97.25 309 PHE A CA 1
ATOM 2485 C C . PHE A 1 309 ? -16.583 9.045 29.196 1.00 97.25 309 PHE A C 1
ATOM 2487 O O . PHE A 1 309 ? -17.054 8.578 30.232 1.00 97.25 309 PHE A O 1
ATOM 2494 N N . ALA A 1 310 ? -15.541 9.878 29.214 1.00 96.00 310 ALA A N 1
ATOM 2495 C CA . ALA A 1 310 ? -14.821 10.238 30.437 1.00 96.00 310 ALA A CA 1
ATOM 2496 C C . ALA A 1 310 ? -15.680 11.000 31.467 1.00 96.00 310 ALA A C 1
ATOM 2498 O O . ALA A 1 310 ? -15.330 11.057 32.644 1.00 96.00 310 ALA A O 1
ATOM 2499 N N . ASP A 1 311 ? -16.803 11.585 31.041 1.00 96.50 311 ASP A N 1
ATOM 2500 C CA . ASP A 1 311 ? -17.749 12.301 31.898 1.00 96.50 311 ASP A CA 1
ATOM 2501 C C . ASP A 1 311 ? -18.854 11.401 32.487 1.00 96.50 311 ASP A C 1
ATOM 2503 O O . ASP A 1 311 ? -19.746 11.908 33.180 1.00 96.50 311 ASP A O 1
ATOM 2507 N N . TYR A 1 312 ? -18.823 10.092 32.201 1.00 97.50 312 TYR A N 1
ATOM 2508 C CA . TYR A 1 312 ? -19.797 9.128 32.707 1.00 97.50 312 TYR A CA 1
ATOM 2509 C C . TYR A 1 312 ? -19.441 8.647 34.117 1.00 97.50 312 TYR A C 1
ATOM 2511 O O . TYR A 1 312 ? -18.280 8.421 34.451 1.00 97.50 312 TYR A O 1
ATOM 2519 N N . ASN A 1 313 ? -20.462 8.433 34.948 1.00 93.50 313 ASN A N 1
ATOM 2520 C CA . ASN A 1 313 ? -20.289 8.072 36.357 1.00 93.50 313 ASN A CA 1
ATOM 2521 C C . ASN A 1 313 ? -20.025 6.573 36.560 1.00 93.50 313 ASN A C 1
ATOM 2523 O O . ASN A 1 313 ? -19.402 6.185 37.547 1.00 93.50 313 ASN A O 1
ATOM 2527 N N . SER A 1 314 ? -20.535 5.716 35.668 1.00 96.25 314 SER A N 1
ATOM 2528 C CA . SER A 1 314 ? -20.438 4.261 35.820 1.00 96.25 314 SER A CA 1
ATOM 2529 C C . SER A 1 314 ? -20.264 3.562 34.477 1.00 96.25 314 SER A C 1
ATOM 2531 O O . SER A 1 314 ? -21.195 3.471 33.687 1.00 96.25 314 SER A O 1
ATOM 2533 N N . ILE A 1 315 ? -19.070 3.028 34.226 1.00 97.81 315 ILE A N 1
ATOM 2534 C CA . ILE A 1 315 ? -18.790 2.176 33.065 1.00 97.81 315 ILE A CA 1
ATOM 2535 C C . ILE A 1 315 ? -18.192 0.876 33.588 1.00 97.81 315 ILE A C 1
ATOM 2537 O O . ILE A 1 315 ? -17.075 0.859 34.118 1.00 97.81 315 ILE A O 1
ATOM 2541 N N . THR A 1 316 ? -18.965 -0.203 33.493 1.00 97.44 316 THR A N 1
ATOM 2542 C CA . THR A 1 316 ? -18.652 -1.494 34.122 1.00 97.44 316 THR A CA 1
ATOM 2543 C C . THR A 1 316 ? -18.972 -2.657 33.193 1.00 97.44 316 THR A C 1
ATOM 2545 O O . THR A 1 316 ? -19.616 -2.484 32.157 1.00 97.44 316 THR A O 1
ATOM 2548 N N . PHE A 1 317 ? -18.505 -3.850 33.558 1.00 96.50 317 PHE A N 1
ATOM 2549 C CA . PHE A 1 317 ? -18.894 -5.080 32.886 1.00 96.50 317 PHE A CA 1
ATOM 2550 C C . PHE A 1 317 ? -19.341 -6.148 33.881 1.00 96.50 317 PHE A C 1
ATOM 2552 O O . PHE A 1 317 ? -18.954 -6.112 35.049 1.00 96.50 317 PHE A O 1
ATOM 2559 N N . SER A 1 318 ? -20.133 -7.109 33.406 1.00 90.69 318 SER A N 1
ATOM 2560 C CA . SER A 1 318 ? -20.482 -8.317 34.152 1.00 90.69 318 SER A CA 1
ATOM 2561 C C . SER A 1 318 ? -20.416 -9.543 33.246 1.00 90.69 318 SER A C 1
ATOM 2563 O O . SER A 1 318 ? -21.025 -9.573 32.176 1.00 90.69 318 SER A O 1
ATOM 2565 N N . ASN A 1 319 ? -19.700 -10.564 33.717 1.00 80.94 319 ASN A N 1
ATOM 2566 C CA . ASN A 1 319 ? -19.673 -11.891 33.100 1.00 80.94 319 ASN A CA 1
ATOM 2567 C C . ASN A 1 319 ? -20.713 -12.833 33.733 1.00 80.94 319 ASN A C 1
ATOM 2569 O O . ASN A 1 319 ? -20.772 -14.007 33.373 1.00 80.94 319 ASN A O 1
ATOM 2573 N N . ASP A 1 320 ? -21.519 -12.342 34.680 1.00 72.31 320 ASP A N 1
ATOM 2574 C CA . ASP A 1 320 ? -22.442 -13.176 35.439 1.00 72.31 320 ASP A CA 1
ATOM 2575 C C . ASP A 1 320 ? -23.721 -13.448 34.642 1.00 72.31 320 ASP A C 1
ATOM 2577 O O . ASP A 1 320 ? -24.487 -12.542 34.299 1.00 72.31 320 ASP A O 1
ATOM 2581 N N . GLU A 1 321 ? -24.015 -14.729 34.424 1.00 57.75 321 GLU A N 1
ATOM 2582 C CA . GLU A 1 321 ? -25.227 -15.185 33.730 1.00 57.75 321 GLU A CA 1
ATOM 2583 C C . GLU A 1 321 ? -26.537 -14.735 34.401 1.00 57.75 321 GLU A C 1
ATOM 2585 O O . GLU A 1 321 ? -27.584 -14.668 33.756 1.00 57.75 321 GLU A O 1
ATOM 2590 N N . TRP A 1 322 ? -26.503 -14.398 35.691 1.00 47.62 322 TRP A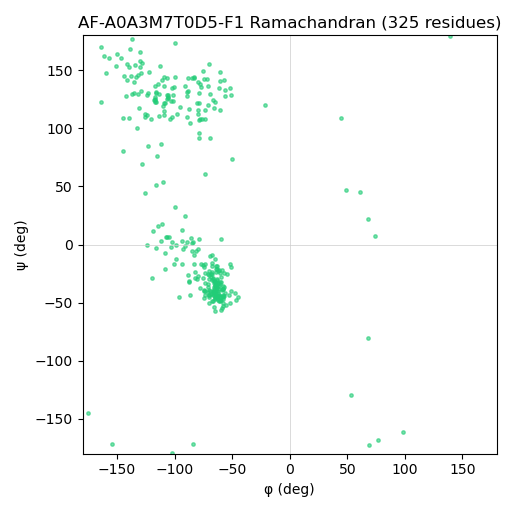 N 1
ATOM 2591 C CA . TRP A 1 322 ? -27.671 -13.923 36.437 1.00 47.62 322 TRP A CA 1
ATOM 2592 C C . TRP A 1 322 ? -28.076 -12.491 36.078 1.00 47.62 322 TRP A C 1
ATOM 2594 O O . TRP A 1 322 ? -29.268 -12.180 36.034 1.00 47.62 322 TRP A O 1
ATOM 2604 N N . VAL A 1 323 ? -27.111 -11.630 35.746 1.00 54.56 323 VAL A N 1
ATOM 2605 C CA . VAL A 1 323 ? -27.386 -10.247 35.327 1.00 54.56 323 VAL A CA 1
ATOM 2606 C C . VAL A 1 323 ? -28.142 -10.241 33.991 1.00 54.56 323 VAL A C 1
ATOM 2608 O O . VAL A 1 323 ? -29.066 -9.457 33.804 1.00 54.56 323 VAL A O 1
ATOM 2611 N N . LEU A 1 324 ? -27.867 -11.213 33.116 1.00 48.75 324 LEU A N 1
ATOM 2612 C CA . LEU A 1 324 ? -28.518 -11.379 31.811 1.00 48.75 324 LEU A CA 1
ATOM 2613 C C . LEU A 1 324 ? -30.026 -11.695 31.866 1.00 48.75 324 LEU A C 1
ATOM 2615 O O . LEU A 1 324 ? -30.707 -11.487 30.866 1.00 48.75 324 LEU A O 1
ATOM 2619 N N . LYS A 1 325 ? -30.552 -12.210 32.988 1.00 44.62 325 LYS A N 1
ATOM 2620 C CA . LYS A 1 325 ? -31.983 -12.562 33.138 1.00 44.62 325 LYS A CA 1
ATOM 2621 C C . LYS A 1 325 ? -32.838 -11.450 33.743 1.00 44.62 325 LYS A C 1
ATOM 2623 O O . LYS A 1 325 ? -34.061 -11.531 33.673 1.00 44.62 325 LYS A O 1
ATOM 2628 N N . THR A 1 326 ? -32.206 -10.460 34.369 1.00 43.84 326 THR A N 1
ATOM 2629 C CA . THR A 1 326 ? -32.889 -9.442 35.189 1.00 43.84 326 THR A CA 1
ATOM 2630 C C . THR A 1 326 ? -32.923 -8.062 34.535 1.00 43.84 326 THR A C 1
ATOM 2632 O O . THR A 1 326 ? -33.575 -7.161 35.057 1.00 43.84 326 THR A O 1
ATOM 2635 N N . ILE A 1 327 ? -32.227 -7.897 33.408 1.00 49.28 327 ILE A N 1
ATOM 2636 C CA . ILE A 1 327 ? -32.209 -6.678 32.597 1.00 49.28 327 ILE A CA 1
ATOM 2637 C C . ILE A 1 327 ? -32.995 -6.954 31.330 1.00 49.28 327 ILE A C 1
ATOM 2639 O O . ILE A 1 327 ? -33.876 -6.146 30.982 1.00 49.28 327 ILE A O 1
#

Organism: Brachionus plicatilis (NCBI:txid10195)

Mean predicted aligned error: 14.58 Å